Protein AF-A0A7Y1EZI4-F1 (afdb_monomer)

Mean predicted aligned error: 8.06 Å

Sequence (204 aa):
MNTINLEVAQKIASIARKSLSQRDMFILMRRVIRNSLRHRAQIRDERRIFRREAAKLKPYLPFVQRQMDMLIEKSKRHRDDELKDIKQGLVGFGYNLIKDAEGAYEAIGFSGLCDLLSINPVHREEASQDASSLADLIYVARLEDSVSPKSEEWGEGGPLFEACFLAMIEWIKTAPEEHLPDLFGEGSPFAGAQVVQVKQETLQ

Solvent-accessible surface area (backbone atoms only — not comparable to full-atom values): 11639 Å² total; per-residue (Å²): 131,64,68,71,60,52,54,51,51,52,50,50,58,58,55,69,73,44,97,67,55,66,62,55,50,51,54,50,51,54,52,50,46,45,52,45,51,53,51,51,50,51,52,51,52,60,30,45,51,32,45,51,55,27,58,70,45,59,87,52,60,73,83,41,48,70,61,32,51,52,26,47,51,47,30,62,58,60,64,42,66,62,52,50,54,45,48,54,51,35,24,54,51,8,48,42,44,60,66,38,71,82,44,49,48,75,77,49,31,69,72,52,45,34,60,72,40,44,40,40,73,85,55,47,62,61,44,66,75,70,45,87,47,52,30,35,42,33,58,73,68,36,33,38,65,37,56,88,78,70,82,83,58,84,91,67,61,30,63,66,23,54,20,32,50,48,23,49,54,47,45,71,72,69,49,59,73,91,76,53,78,70,50,52,43,90,94,27,94,40,44,85,65,77,84,75,82,73,75,83,72,78,87,122

Nearest PDB structures (foldseek):
  8dk2-assembly1_D  TM=3.731E-01  e=6.759E+00  Pseudomonas aeruginosa PA14

pLDDT: mean 87.08, std 12.69, range [36.78, 97.81]

Radius of gyration: 21.36 Å; Cα contacts (8 Å, |Δi|>4): 172; chains: 1; bounding box: 46×44×54 Å

Foldseek 3Di:
DPPVLVVVVVVLVVVVPDPDALLVVLLSLQVLLVSLVVVLVVLLVVLVVLQVVLVVCVVVPPVCVVVSVVSNVCSCPRCVVSNVVSLVSLLVSLVCQLVVVVVSPVRQDLVSVCVSLVFDPVCSVVCVVPPPGSCCCCAVVQRRNADPPGDPDPPDHDSSNVSNVSNVVVCVVPPDPVPDDDQADPPHVNPPPDPDPDDPPPPD

Structure (mmCIF, N/CA/C/O backbone):
data_AF-A0A7Y1EZI4-F1
#
_entry.id   AF-A0A7Y1EZI4-F1
#
loop_
_atom_site.group_PDB
_atom_site.id
_atom_site.type_symbol
_atom_site.label_atom_id
_atom_site.label_alt_id
_atom_site.label_comp_id
_atom_site.label_asym_id
_atom_site.label_entity_id
_atom_site.label_seq_id
_atom_site.pdbx_PDB_ins_code
_atom_site.Cartn_x
_atom_site.Cartn_y
_atom_site.Cartn_z
_atom_site.occupancy
_atom_site.B_iso_or_equiv
_atom_site.auth_seq_id
_atom_site.auth_comp_id
_atom_site.auth_asym_id
_atom_site.auth_atom_id
_atom_site.pdbx_PDB_model_num
ATOM 1 N N . MET A 1 1 ? -1.205 13.830 -14.662 1.00 47.66 1 MET A N 1
ATOM 2 C CA . MET A 1 1 ? -2.366 13.764 -13.742 1.00 47.66 1 MET A CA 1
ATOM 3 C C . MET A 1 1 ? -3.649 14.003 -14.530 1.00 47.66 1 MET A C 1
ATOM 5 O O . MET A 1 1 ? -3.753 15.054 -15.143 1.00 47.66 1 MET A O 1
ATOM 9 N N . ASN A 1 2 ? -4.608 13.067 -14.537 1.00 47.88 2 ASN A N 1
ATOM 10 C CA . ASN A 1 2 ? -5.955 13.376 -15.038 1.00 47.88 2 ASN A CA 1
ATOM 11 C C . ASN A 1 2 ? -6.600 14.408 -14.104 1.00 47.88 2 ASN A C 1
ATOM 13 O O . ASN A 1 2 ? -6.569 14.229 -12.885 1.00 47.88 2 ASN A O 1
ATOM 17 N N . THR A 1 3 ? -7.196 15.455 -14.670 1.00 51.72 3 THR A N 1
ATOM 18 C CA . THR A 1 3 ? -7.898 16.552 -13.974 1.00 51.72 3 THR A CA 1
ATOM 19 C C . THR A 1 3 ? -8.872 16.051 -12.902 1.00 51.72 3 THR A C 1
ATOM 21 O O . THR A 1 3 ? -8.914 16.591 -11.801 1.00 51.72 3 THR A O 1
ATOM 24 N N . ILE A 1 4 ? -9.544 14.927 -13.168 1.00 58.31 4 ILE A N 1
ATOM 25 C CA . ILE A 1 4 ? -10.485 14.271 -12.247 1.00 58.31 4 ILE A CA 1
ATOM 26 C C . ILE A 1 4 ? -9.815 13.834 -10.928 1.00 58.31 4 ILE A C 1
ATOM 28 O O . ILE A 1 4 ? -10.400 13.989 -9.859 1.00 58.31 4 ILE A O 1
ATOM 32 N N . ASN A 1 5 ? -8.580 13.318 -10.956 1.00 61.84 5 ASN A N 1
ATOM 33 C CA . ASN A 1 5 ? -7.897 12.871 -9.733 1.00 61.84 5 ASN A CA 1
ATOM 34 C C . ASN A 1 5 ? -7.413 14.054 -8.879 1.00 61.84 5 ASN A C 1
ATOM 36 O O . ASN A 1 5 ? -7.416 13.958 -7.651 1.00 61.84 5 ASN A O 1
ATOM 40 N N . LEU A 1 6 ? -7.041 15.171 -9.515 1.00 64.75 6 LEU A N 1
ATOM 41 C CA . LEU A 1 6 ? -6.603 16.384 -8.823 1.00 64.75 6 LEU A CA 1
ATOM 42 C C . LEU A 1 6 ? -7.777 17.079 -8.120 1.00 64.75 6 LEU A C 1
ATOM 44 O O . LEU A 1 6 ? -7.663 17.430 -6.949 1.00 64.75 6 LEU A O 1
ATOM 48 N N . GLU A 1 7 ? -8.926 17.204 -8.789 1.00 69.31 7 GLU A N 1
ATOM 49 C CA . GLU A 1 7 ? -10.142 17.757 -8.179 1.00 69.31 7 GLU A CA 1
ATOM 50 C C . GLU A 1 7 ? -10.627 16.918 -6.992 1.00 69.31 7 GLU A C 1
ATOM 52 O O . GLU A 1 7 ? -11.038 17.463 -5.966 1.00 69.31 7 GLU A O 1
ATOM 57 N N . VAL A 1 8 ? -10.559 15.585 -7.099 1.00 72.19 8 VAL A N 1
ATOM 58 C CA . VAL A 1 8 ? -10.908 14.685 -5.991 1.00 72.19 8 VAL A CA 1
ATOM 59 C C . VAL A 1 8 ? -9.948 14.874 -4.816 1.00 72.19 8 VAL A C 1
ATOM 61 O O . VAL A 1 8 ? -10.410 14.987 -3.682 1.00 72.19 8 VAL A O 1
ATOM 64 N N . ALA A 1 9 ? -8.639 14.963 -5.064 1.00 69.12 9 ALA A N 1
ATOM 65 C CA . ALA A 1 9 ? -7.647 15.200 -4.016 1.00 69.12 9 ALA A CA 1
ATOM 66 C C . ALA A 1 9 ? -7.845 16.563 -3.328 1.00 69.12 9 ALA A C 1
ATOM 68 O O . ALA A 1 9 ? -7.854 16.638 -2.100 1.00 69.12 9 ALA A O 1
ATOM 69 N N . GLN A 1 10 ? -8.090 17.627 -4.098 1.00 73.56 10 GLN A N 1
ATOM 70 C CA . GLN A 1 10 ? -8.371 18.965 -3.568 1.00 73.56 10 GLN A CA 1
ATOM 71 C C . GLN A 1 10 ? -9.664 18.999 -2.745 1.00 73.56 10 GLN A C 1
ATOM 73 O O . GLN A 1 10 ? -9.685 19.579 -1.657 1.00 73.56 10 GLN A O 1
ATOM 78 N N . LYS A 1 11 ? -10.729 18.332 -3.210 1.00 77.31 11 LYS A N 1
ATOM 79 C CA . LYS A 1 11 ? -11.974 18.200 -2.443 1.00 77.31 11 LYS A CA 1
ATOM 80 C C . LYS A 1 11 ? -11.737 17.457 -1.135 1.00 77.31 11 LYS A C 1
ATOM 82 O O . LYS A 1 11 ? -12.155 17.961 -0.096 1.00 77.31 11 LYS A O 1
ATOM 87 N N . ILE A 1 12 ? -11.019 16.333 -1.153 1.00 74.88 12 ILE A N 1
ATOM 88 C CA . ILE A 1 12 ? -10.686 15.586 0.069 1.00 74.88 12 ILE A CA 1
ATOM 89 C C . ILE A 1 12 ? -9.892 16.469 1.042 1.00 74.88 12 ILE A C 1
ATOM 91 O O . ILE A 1 12 ? -10.272 16.574 2.204 1.00 74.88 12 ILE A O 1
ATOM 95 N N . ALA A 1 13 ? -8.877 17.191 0.562 1.00 73.50 13 ALA A N 1
ATOM 96 C CA . ALA A 1 13 ? -8.094 18.115 1.384 1.00 73.50 13 ALA A CA 1
ATOM 97 C C . ALA A 1 13 ? -8.912 19.297 1.937 1.00 73.50 13 ALA A C 1
ATOM 99 O O . ALA A 1 13 ? -8.566 19.859 2.975 1.00 73.50 13 ALA A O 1
ATOM 100 N N . SER A 1 14 ? -9.977 19.718 1.250 1.00 77.50 14 SER A N 1
ATOM 101 C CA . SER A 1 14 ? -10.881 20.763 1.749 1.00 77.50 14 SER A CA 1
ATOM 102 C C . SER A 1 14 ? -11.837 20.243 2.828 1.00 77.50 14 SER A C 1
ATOM 104 O O . SER A 1 14 ? -12.159 20.968 3.765 1.00 77.50 14 SER A O 1
ATOM 106 N N . ILE A 1 15 ? -12.271 18.983 2.710 1.00 75.81 15 ILE A N 1
ATOM 107 C CA . ILE A 1 15 ? -13.169 18.332 3.668 1.00 75.81 15 ILE A CA 1
ATOM 108 C C . ILE A 1 15 ? -12.396 17.999 4.945 1.00 75.81 15 ILE A C 1
ATOM 110 O O . ILE A 1 15 ? -12.873 18.327 6.024 1.00 75.81 15 ILE A O 1
ATOM 114 N N . ALA A 1 16 ? -11.177 17.465 4.819 1.00 70.94 16 ALA A N 1
ATOM 115 C CA . ALA A 1 16 ? -10.297 17.139 5.945 1.00 70.94 16 ALA A CA 1
ATOM 116 C C . ALA A 1 16 ? -9.915 18.351 6.817 1.00 70.94 16 ALA A C 1
ATOM 118 O O . ALA A 1 16 ? -9.505 18.184 7.957 1.00 70.94 16 ALA A O 1
ATOM 119 N N . ARG A 1 17 ? -10.056 19.579 6.299 1.00 72.69 17 ARG A N 1
ATOM 120 C CA . ARG A 1 17 ? -9.834 20.823 7.058 1.00 72.69 17 ARG A CA 1
ATOM 121 C C . ARG A 1 17 ? -11.004 21.219 7.964 1.00 72.69 17 ARG A C 1
ATOM 123 O O . ARG A 1 17 ? -10.889 22.192 8.704 1.00 72.69 17 ARG A O 1
ATOM 130 N N . LYS A 1 18 ? -12.137 20.523 7.884 1.00 77.81 18 LYS A N 1
ATOM 131 C CA . LYS A 1 18 ? -13.286 20.723 8.775 1.00 77.81 18 LYS A CA 1
ATOM 132 C C . LYS A 1 18 ? -13.139 19.817 10.000 1.00 77.81 18 LYS A C 1
ATOM 134 O O . LYS A 1 18 ? -12.457 18.803 9.926 1.00 77.81 18 LYS A O 1
ATOM 139 N N . SER A 1 19 ? -13.801 20.158 11.107 1.00 78.75 19 SER A N 1
ATOM 140 C CA . SER A 1 19 ? -13.936 19.223 12.231 1.00 78.75 19 SER A CA 1
ATOM 141 C C . SER A 1 19 ? -14.780 18.034 11.768 1.00 78.75 19 SER A C 1
ATOM 143 O O . SER A 1 19 ? -15.962 18.200 11.458 1.00 78.75 19 SER A O 1
ATOM 145 N N . LEU A 1 20 ? -14.148 16.872 11.624 1.00 84.19 20 LEU A N 1
ATOM 146 C CA . LEU A 1 20 ? -14.758 15.639 11.136 1.00 84.19 20 LEU A CA 1
ATOM 147 C C . LEU A 1 20 ? -14.818 14.609 12.258 1.00 84.19 20 LEU A C 1
ATOM 149 O O . LEU A 1 20 ? -13.973 14.600 13.151 1.00 84.19 20 LEU A O 1
ATOM 153 N N . SER A 1 21 ? -15.800 13.711 12.186 1.00 89.50 21 SER A N 1
ATOM 154 C CA . SER A 1 21 ? -15.819 12.542 13.063 1.00 89.50 21 SER A CA 1
ATOM 155 C C . SER A 1 21 ? -14.661 11.593 12.723 1.00 89.50 21 SER A C 1
ATOM 157 O O . SER A 1 21 ? -14.200 11.549 11.579 1.00 89.50 21 SER A O 1
ATOM 159 N N . GLN A 1 22 ? -14.230 10.775 13.689 1.00 90.00 22 GLN A N 1
ATOM 160 C CA . GLN A 1 22 ? -13.216 9.735 13.451 1.00 90.00 22 GLN A CA 1
ATOM 161 C C . GLN A 1 22 ? -13.636 8.765 12.336 1.00 90.00 22 GLN A C 1
ATOM 163 O O . GLN A 1 22 ? -12.833 8.376 11.489 1.00 90.00 22 GLN A O 1
ATOM 168 N N . ARG A 1 23 ? -14.935 8.452 12.256 1.00 93.25 23 ARG A N 1
ATOM 169 C CA . ARG A 1 23 ? -15.515 7.640 11.180 1.00 93.25 23 ARG A CA 1
ATOM 170 C C . ARG A 1 23 ? -15.335 8.288 9.805 1.00 93.25 23 ARG A C 1
ATOM 172 O O . ARG A 1 23 ? -14.912 7.612 8.868 1.00 93.25 23 ARG A O 1
ATOM 179 N N . ASP A 1 24 ? -15.627 9.581 9.678 1.00 91.25 24 ASP A N 1
ATOM 180 C CA . ASP A 1 24 ? -15.477 10.303 8.409 1.00 91.25 24 ASP A CA 1
ATOM 181 C C . ASP A 1 24 ? -14.006 10.419 8.002 1.00 91.25 24 ASP A C 1
ATOM 183 O O . ASP A 1 24 ? -13.667 10.196 6.836 1.00 91.25 24 ASP A O 1
ATOM 187 N N . MET A 1 25 ? -13.121 10.698 8.963 1.00 89.50 25 MET A N 1
ATOM 188 C CA . MET A 1 25 ? -11.673 10.709 8.743 1.00 89.50 25 MET A CA 1
ATOM 189 C C . MET A 1 25 ? -11.172 9.359 8.233 1.00 89.50 25 MET A C 1
ATOM 191 O O . MET A 1 25 ? -10.435 9.308 7.246 1.00 89.50 25 MET A O 1
ATOM 195 N N . PHE A 1 26 ? -11.638 8.260 8.827 1.00 93.00 26 PHE A N 1
ATOM 196 C CA . PHE A 1 26 ? -11.281 6.915 8.393 1.00 93.00 26 PHE A CA 1
ATOM 197 C C . PHE A 1 26 ? -11.756 6.616 6.961 1.00 93.00 26 PHE A C 1
ATOM 199 O O . PHE A 1 26 ? -10.996 6.095 6.139 1.00 93.00 26 PHE A O 1
ATOM 206 N N . ILE A 1 27 ? -12.988 7.008 6.611 1.00 92.69 27 ILE A N 1
ATOM 207 C CA . ILE A 1 27 ? -13.522 6.875 5.244 1.00 92.69 27 ILE A CA 1
ATOM 208 C C . ILE A 1 27 ? -12.674 7.672 4.244 1.00 92.69 27 ILE A C 1
ATOM 210 O O . ILE A 1 27 ? -12.338 7.166 3.165 1.00 92.69 27 ILE A O 1
ATOM 214 N N . LEU A 1 28 ? -12.312 8.912 4.586 1.00 91.19 28 LEU A N 1
ATOM 215 C CA . LEU A 1 28 ? -11.471 9.752 3.735 1.00 91.19 28 LEU A CA 1
ATOM 216 C C . LEU A 1 28 ? -10.080 9.147 3.555 1.00 91.19 28 LEU A C 1
ATOM 218 O O . LEU A 1 28 ? -9.613 9.055 2.419 1.00 91.19 28 LEU A O 1
ATOM 222 N N . MET A 1 29 ? -9.455 8.675 4.634 1.00 92.19 29 MET A N 1
ATOM 223 C CA . MET A 1 29 ? -8.153 8.011 4.593 1.00 92.19 29 MET A CA 1
ATOM 224 C C . MET A 1 29 ? -8.177 6.794 3.660 1.00 92.19 29 MET A C 1
ATOM 226 O O . MET A 1 29 ? -7.365 6.720 2.733 1.00 92.19 29 MET A O 1
ATOM 230 N N . ARG A 1 30 ? -9.168 5.899 3.802 1.00 93.38 30 ARG A N 1
ATOM 231 C CA . ARG A 1 30 ? -9.362 4.754 2.887 1.00 93.38 30 ARG A CA 1
ATOM 232 C C . ARG A 1 30 ? -9.448 5.190 1.431 1.00 93.38 30 ARG A C 1
ATOM 234 O O . ARG A 1 30 ? -8.844 4.578 0.548 1.00 93.38 30 ARG A O 1
ATOM 241 N N . ARG A 1 31 ? -10.205 6.253 1.158 1.00 92.50 31 ARG A N 1
ATOM 242 C CA . ARG A 1 31 ? -10.383 6.769 -0.201 1.00 92.50 31 ARG A CA 1
ATOM 243 C C . ARG A 1 31 ? -9.086 7.333 -0.778 1.00 92.50 31 ARG A C 1
ATOM 245 O O . ARG A 1 31 ? -8.800 7.091 -1.951 1.00 92.50 31 ARG A O 1
ATOM 252 N N . VAL A 1 32 ? -8.308 8.069 0.017 1.00 91.69 32 VAL A N 1
ATOM 253 C CA . VAL A 1 32 ? -7.007 8.605 -0.410 1.00 91.69 32 VAL A CA 1
ATOM 254 C C . VAL A 1 32 ? -6.045 7.468 -0.727 1.00 91.69 32 VAL A C 1
ATOM 256 O O . VAL A 1 32 ? -5.479 7.457 -1.817 1.00 91.69 32 VAL A O 1
ATOM 259 N N . ILE A 1 33 ? -5.925 6.476 0.159 1.00 95.06 33 ILE A N 1
ATOM 260 C CA . ILE A 1 33 ? -5.038 5.322 -0.037 1.00 95.06 33 ILE A CA 1
ATOM 261 C C . ILE A 1 33 ? -5.396 4.572 -1.324 1.00 95.06 33 ILE A C 1
ATOM 263 O O . ILE A 1 33 ? -4.530 4.377 -2.179 1.00 95.06 33 ILE A O 1
ATOM 267 N N . ARG A 1 34 ? -6.678 4.244 -1.536 1.00 94.38 34 ARG A N 1
ATOM 268 C CA . ARG A 1 34 ? -7.150 3.598 -2.776 1.00 94.38 34 ARG A CA 1
ATOM 269 C C . ARG A 1 34 ? -6.798 4.396 -4.030 1.00 94.38 34 ARG A C 1
ATOM 271 O O . ARG A 1 34 ? -6.316 3.835 -5.014 1.00 94.38 34 ARG A O 1
ATOM 278 N N . ASN A 1 35 ? -7.023 5.709 -4.006 1.00 93.06 35 ASN A N 1
ATOM 279 C CA . ASN A 1 35 ? -6.701 6.573 -5.141 1.00 93.06 35 ASN A CA 1
ATOM 280 C C . ASN A 1 35 ? -5.193 6.616 -5.417 1.00 93.06 35 ASN A C 1
ATOM 282 O O . ASN A 1 35 ? -4.791 6.523 -6.577 1.00 93.06 35 ASN A O 1
ATOM 286 N N . SER A 1 36 ? -4.372 6.711 -4.371 1.00 93.50 36 SER A N 1
ATOM 287 C CA . SER A 1 36 ? -2.911 6.697 -4.459 1.00 93.50 36 SER A CA 1
ATOM 288 C C . SER A 1 36 ? -2.388 5.380 -5.033 1.00 93.50 36 SER A C 1
ATOM 290 O O . SER A 1 36 ? -1.545 5.395 -5.929 1.00 93.50 36 SER A O 1
ATOM 292 N N . LEU A 1 37 ? -2.929 4.240 -4.594 1.00 94.50 37 LEU A N 1
ATOM 293 C CA . LEU A 1 37 ? -2.566 2.923 -5.122 1.00 94.50 37 LEU A CA 1
ATOM 294 C C . LEU A 1 37 ? -2.965 2.752 -6.588 1.00 94.50 37 LEU A C 1
ATOM 296 O O . LEU A 1 37 ? -2.156 2.289 -7.392 1.00 94.50 37 LEU A O 1
ATOM 300 N N . ARG A 1 38 ? -4.161 3.207 -6.971 1.00 94.12 38 ARG A N 1
ATOM 301 C CA . ARG A 1 38 ? -4.587 3.218 -8.377 1.00 94.12 38 ARG A CA 1
ATOM 302 C C . ARG A 1 38 ? -3.681 4.100 -9.238 1.00 94.12 38 ARG A C 1
ATOM 304 O O . ARG A 1 38 ? -3.299 3.700 -10.333 1.00 94.12 38 ARG A O 1
ATOM 311 N N . HIS A 1 39 ? -3.297 5.277 -8.740 1.00 94.06 39 HIS A N 1
ATOM 312 C CA . HIS A 1 39 ? -2.372 6.178 -9.440 1.00 94.06 39 HIS A CA 1
ATOM 313 C C . HIS A 1 39 ? -0.980 5.550 -9.589 1.00 94.06 39 HIS A C 1
ATOM 315 O O . HIS A 1 39 ? -0.379 5.596 -10.661 1.00 94.06 39 HIS A O 1
ATOM 321 N N . ARG A 1 40 ? -0.500 4.866 -8.544 1.00 95.31 40 ARG A N 1
ATOM 322 C CA . ARG A 1 40 ? 0.741 4.085 -8.575 1.00 95.31 40 ARG A CA 1
ATOM 323 C C . ARG A 1 40 ? 0.694 2.963 -9.613 1.00 95.31 40 ARG A C 1
ATOM 325 O O . ARG A 1 40 ? 1.666 2.786 -10.346 1.00 95.31 40 ARG A O 1
ATOM 332 N N . ALA A 1 41 ? -0.408 2.216 -9.679 1.00 94.75 41 ALA A N 1
ATOM 333 C CA . ALA A 1 41 ? -0.610 1.155 -10.664 1.00 94.75 41 ALA A CA 1
ATOM 334 C C . ALA A 1 41 ? -0.591 1.712 -12.095 1.00 94.75 41 ALA A C 1
ATOM 336 O O . ALA A 1 41 ? 0.160 1.214 -12.929 1.00 94.75 41 ALA A O 1
ATOM 337 N N . GLN A 1 42 ? -1.287 2.827 -12.337 1.00 96.19 42 GLN A N 1
ATOM 338 C CA . GLN A 1 42 ? -1.271 3.507 -13.632 1.00 96.19 42 GLN A CA 1
ATOM 339 C C . GLN A 1 42 ? 0.157 3.885 -14.067 1.00 96.19 42 GLN A C 1
ATOM 341 O O . GLN A 1 42 ? 0.557 3.596 -15.194 1.00 96.19 42 GLN A O 1
ATOM 346 N N . ILE A 1 43 ? 0.962 4.485 -13.180 1.00 95.69 43 ILE A N 1
ATOM 347 C CA . ILE A 1 43 ? 2.356 4.829 -13.512 1.00 95.69 43 ILE A CA 1
ATOM 348 C C . ILE A 1 43 ? 3.176 3.563 -13.805 1.00 95.69 43 ILE A C 1
ATOM 350 O O . ILE A 1 43 ? 4.014 3.559 -14.709 1.00 95.69 43 ILE A O 1
ATOM 354 N N . ARG A 1 44 ? 2.953 2.469 -13.064 1.00 96.00 44 ARG A N 1
ATOM 355 C CA . ARG A 1 44 ? 3.628 1.185 -13.321 1.00 96.00 44 ARG A CA 1
ATOM 356 C C . ARG A 1 44 ? 3.280 0.628 -14.700 1.00 96.00 44 ARG A C 1
ATOM 358 O O . ARG A 1 44 ? 4.192 0.157 -15.380 1.00 96.00 44 ARG A O 1
ATOM 365 N N . ASP A 1 45 ? 2.024 0.725 -15.123 1.00 96.69 45 ASP A N 1
ATOM 366 C CA . ASP A 1 45 ? 1.587 0.297 -16.454 1.00 96.69 45 ASP A CA 1
ATOM 367 C C . ASP A 1 45 ? 2.215 1.150 -17.559 1.00 96.69 45 ASP A C 1
ATOM 369 O O . ASP A 1 45 ? 2.778 0.602 -18.509 1.00 96.69 45 ASP A O 1
ATOM 373 N N . GLU A 1 46 ? 2.237 2.475 -17.393 1.00 96.88 46 GLU A N 1
ATOM 374 C CA . GLU A 1 46 ? 2.928 3.396 -18.305 1.00 96.88 46 GLU A CA 1
ATOM 375 C C . GLU A 1 46 ? 4.423 3.042 -18.426 1.00 96.88 46 GLU A C 1
ATOM 377 O O . GLU A 1 46 ? 4.958 2.905 -19.527 1.00 96.88 46 GLU A O 1
ATOM 382 N N . ARG A 1 47 ? 5.103 2.790 -17.298 1.00 97.62 47 ARG A N 1
ATOM 383 C CA . ARG A 1 47 ? 6.508 2.345 -17.280 1.00 97.62 47 ARG A CA 1
ATOM 384 C C . ARG A 1 47 ? 6.697 0.986 -17.962 1.00 97.62 47 ARG A C 1
ATOM 386 O O . ARG A 1 47 ? 7.720 0.754 -18.608 1.00 97.62 47 ARG A O 1
ATOM 393 N N . ARG A 1 48 ? 5.731 0.074 -17.827 1.00 97.25 48 ARG A N 1
ATOM 394 C CA . ARG A 1 48 ? 5.779 -1.266 -18.430 1.00 97.25 48 ARG A CA 1
ATOM 395 C C . ARG A 1 48 ? 5.764 -1.204 -19.955 1.00 97.25 48 ARG A C 1
ATOM 397 O O . ARG A 1 48 ? 6.378 -2.071 -20.573 1.00 97.25 48 ARG A O 1
ATOM 404 N N . ILE A 1 49 ? 5.127 -0.195 -20.555 1.00 97.56 49 ILE A N 1
ATOM 405 C CA . ILE A 1 49 ? 5.129 0.011 -22.012 1.00 97.56 49 ILE A CA 1
ATOM 406 C C . ILE A 1 49 ? 6.565 0.179 -22.521 1.00 97.56 49 ILE A C 1
ATOM 408 O O . ILE A 1 49 ? 6.989 -0.596 -23.373 1.00 97.56 49 ILE A O 1
ATOM 412 N N . PHE A 1 50 ? 7.356 1.074 -21.921 1.00 97.25 50 PHE A N 1
ATOM 413 C CA . PHE A 1 50 ? 8.755 1.281 -22.323 1.00 97.25 50 PHE A CA 1
ATOM 414 C C . PHE A 1 50 ? 9.609 0.017 -22.169 1.00 97.25 50 PHE A C 1
ATOM 416 O O . PHE A 1 50 ? 10.416 -0.303 -23.038 1.00 97.25 50 PHE A O 1
ATOM 423 N N . ARG A 1 51 ? 9.409 -0.753 -21.090 1.00 96.44 51 ARG A N 1
ATOM 424 C CA . ARG A 1 51 ? 10.129 -2.026 -20.898 1.00 96.44 51 ARG A CA 1
ATOM 425 C C . ARG A 1 51 ? 9.735 -3.071 -21.936 1.00 96.44 51 ARG A C 1
ATOM 427 O O . ARG A 1 51 ? 10.587 -3.823 -22.394 1.00 96.44 51 ARG A O 1
ATOM 434 N N . ARG A 1 52 ? 8.456 -3.122 -22.317 1.00 97.19 52 ARG A N 1
ATOM 435 C CA . ARG A 1 52 ? 7.971 -4.008 -23.385 1.00 97.19 52 ARG A CA 1
ATOM 436 C C . ARG A 1 52 ? 8.545 -3.602 -24.738 1.00 97.19 52 ARG A C 1
ATOM 438 O O . ARG A 1 52 ? 8.939 -4.476 -25.498 1.00 97.19 52 ARG A O 1
ATOM 445 N N . GLU A 1 53 ? 8.624 -2.308 -25.029 1.00 96.62 53 GLU A N 1
ATOM 446 C CA . GLU A 1 53 ? 9.281 -1.800 -26.237 1.00 96.62 53 GLU A CA 1
ATOM 447 C C . GLU A 1 53 ? 10.768 -2.169 -26.261 1.00 96.62 53 GLU A C 1
ATOM 449 O O . GLU A 1 53 ? 11.236 -2.706 -27.260 1.00 96.62 53 GLU A O 1
ATOM 454 N N . ALA A 1 54 ? 11.484 -2.001 -25.144 1.00 95.62 54 ALA A N 1
ATOM 455 C CA . ALA A 1 54 ? 12.879 -2.426 -25.033 1.00 95.62 54 ALA A CA 1
ATOM 456 C C . ALA A 1 54 ? 13.033 -3.941 -25.249 1.00 95.62 54 ALA A C 1
ATOM 458 O O . ALA A 1 54 ? 13.927 -4.381 -25.966 1.00 95.62 54 ALA A O 1
ATOM 459 N N . ALA A 1 55 ? 12.130 -4.751 -24.688 1.00 95.69 55 ALA A N 1
ATOM 460 C CA . ALA A 1 55 ? 12.157 -6.202 -24.857 1.00 95.69 55 ALA A CA 1
ATOM 461 C C . ALA A 1 55 ? 11.965 -6.636 -26.321 1.00 95.69 55 ALA A C 1
ATOM 463 O O . ALA A 1 55 ? 12.599 -7.597 -26.754 1.00 95.69 55 ALA A O 1
ATOM 464 N N . LYS A 1 56 ? 11.153 -5.911 -27.106 1.00 96.62 56 LYS A N 1
ATOM 465 C CA . LYS A 1 56 ? 10.972 -6.178 -28.547 1.00 96.62 56 LYS A CA 1
ATOM 466 C C . LYS A 1 56 ? 12.247 -5.958 -29.364 1.00 96.62 56 LYS A C 1
ATOM 468 O O . LYS A 1 56 ? 12.370 -6.529 -30.441 1.00 96.62 56 LYS A O 1
ATOM 473 N N . LEU A 1 57 ? 13.186 -5.153 -28.866 1.00 95.62 57 LEU A N 1
ATOM 474 C CA . LEU A 1 57 ? 14.454 -4.875 -29.537 1.00 95.62 57 LEU A CA 1
ATOM 475 C C . LEU A 1 57 ? 15.520 -5.956 -29.279 1.00 95.62 57 LEU A C 1
ATOM 477 O O . LEU A 1 57 ? 16.480 -6.044 -30.038 1.00 95.62 57 LEU A O 1
ATOM 481 N N . LYS A 1 58 ? 15.334 -6.829 -28.277 1.00 93.88 58 LYS A N 1
ATOM 482 C CA . LYS A 1 58 ? 16.306 -7.873 -27.896 1.00 93.88 58 LYS A CA 1
ATOM 483 C C . LYS A 1 58 ? 16.825 -8.729 -29.076 1.00 93.88 58 LYS A C 1
ATOM 485 O O . LYS A 1 58 ? 18.023 -8.998 -29.092 1.00 93.88 58 LYS A O 1
ATOM 490 N N . PRO A 1 59 ? 16.011 -9.125 -30.079 1.00 96.44 59 PRO A N 1
ATOM 491 C CA . PRO A 1 59 ? 16.495 -9.905 -31.225 1.00 96.44 59 PRO A CA 1
ATOM 492 C C . PRO A 1 59 ? 17.478 -9.174 -32.155 1.00 96.44 59 PRO A C 1
ATOM 494 O O . PRO A 1 59 ? 18.164 -9.829 -32.930 1.00 96.44 59 PRO A O 1
ATOM 497 N N . TYR A 1 60 ? 17.552 -7.840 -32.103 1.00 94.50 60 TYR A N 1
ATOM 498 C CA . TYR A 1 60 ? 18.386 -7.023 -33.000 1.00 94.50 60 TYR A CA 1
ATOM 499 C C . TYR A 1 60 ? 19.706 -6.578 -32.353 1.00 94.50 60 TYR A C 1
ATOM 501 O O . TYR A 1 60 ? 20.380 -5.661 -32.835 1.00 94.50 60 TYR A O 1
ATOM 509 N N . LEU A 1 61 ? 20.067 -7.191 -31.226 1.00 92.81 61 LEU A N 1
ATOM 510 C CA . LEU A 1 61 ? 21.355 -6.966 -30.588 1.00 92.81 61 LEU A CA 1
ATOM 511 C C . LEU A 1 61 ? 22.506 -7.439 -31.497 1.00 92.81 61 LEU A C 1
ATOM 513 O O . LEU A 1 61 ? 22.345 -8.409 -32.236 1.00 92.81 61 LEU A O 1
ATOM 517 N N . PRO A 1 62 ? 23.671 -6.765 -31.458 1.00 93.44 62 PRO A N 1
ATOM 518 C CA . PRO A 1 62 ? 24.032 -5.663 -30.554 1.00 93.44 62 PRO A CA 1
ATOM 519 C C . PRO A 1 62 ? 23.618 -4.261 -31.048 1.00 93.44 62 PRO A C 1
ATOM 521 O O . PRO A 1 62 ? 23.723 -3.288 -30.305 1.00 93.44 62 PRO A O 1
ATOM 524 N N . PHE A 1 63 ? 23.142 -4.123 -32.287 1.00 94.25 63 PHE A N 1
ATOM 525 C CA . PHE A 1 63 ? 23.010 -2.824 -32.966 1.00 94.25 63 PHE A CA 1
ATOM 526 C C . PHE A 1 63 ? 22.002 -1.864 -32.317 1.00 94.25 63 PHE A C 1
ATOM 528 O O . PHE A 1 63 ? 22.139 -0.646 -32.424 1.00 94.25 63 PHE A O 1
ATOM 535 N N . VAL A 1 64 ? 21.008 -2.399 -31.606 1.00 94.81 64 VAL A N 1
ATOM 536 C CA . VAL A 1 64 ? 19.963 -1.620 -30.921 1.00 94.81 64 VAL A CA 1
ATOM 537 C C . VAL A 1 64 ? 20.219 -1.414 -29.425 1.00 94.81 64 VAL A C 1
ATOM 539 O O . VAL A 1 64 ? 19.358 -0.860 -28.743 1.00 94.81 64 VAL A O 1
ATOM 542 N N . GLN A 1 65 ? 21.392 -1.798 -28.903 1.00 95.19 65 GLN A N 1
ATOM 543 C CA . GLN A 1 65 ? 21.708 -1.720 -27.468 1.00 95.19 65 GLN A CA 1
ATOM 544 C C . GLN A 1 65 ? 21.449 -0.319 -26.896 1.00 95.19 65 GLN A C 1
ATOM 546 O O . GLN A 1 65 ? 20.701 -0.157 -25.937 1.00 95.19 65 GLN A O 1
ATOM 551 N N . ARG A 1 66 ? 21.959 0.724 -27.565 1.00 96.19 66 ARG A N 1
ATOM 552 C CA . ARG A 1 66 ? 21.752 2.117 -27.137 1.00 96.19 66 ARG A CA 1
ATOM 553 C C . ARG A 1 66 ? 20.270 2.502 -27.086 1.00 96.19 66 ARG A C 1
ATOM 555 O O . ARG A 1 66 ? 19.863 3.252 -26.205 1.00 96.19 66 ARG A O 1
ATOM 562 N N . GLN A 1 67 ? 19.461 2.019 -28.030 1.00 95.75 67 GLN A N 1
ATOM 563 C CA . GLN A 1 67 ? 18.020 2.295 -28.058 1.00 95.75 67 GLN A CA 1
ATOM 564 C C . GLN A 1 67 ? 17.284 1.567 -26.932 1.00 95.75 67 GLN A C 1
ATOM 566 O O . GLN A 1 67 ? 16.424 2.163 -26.283 1.00 95.75 67 GLN A O 1
ATOM 571 N N . MET A 1 68 ? 17.666 0.320 -26.652 1.00 96.94 68 MET A N 1
ATOM 572 C CA . MET A 1 68 ? 17.162 -0.434 -25.505 1.00 96.94 68 MET A CA 1
ATOM 573 C C . MET A 1 68 ? 17.473 0.280 -24.189 1.00 96.94 68 MET A C 1
ATOM 575 O O . MET A 1 68 ? 16.561 0.505 -23.394 1.00 96.94 68 MET A O 1
ATOM 579 N N . ASP A 1 69 ? 18.718 0.710 -23.991 1.00 97.00 69 ASP A N 1
ATOM 580 C CA . ASP A 1 69 ? 19.141 1.397 -22.768 1.00 97.00 69 ASP A CA 1
ATOM 581 C C . ASP A 1 69 ? 18.383 2.713 -22.566 1.00 97.00 69 ASP A C 1
ATOM 583 O O . ASP A 1 69 ? 17.918 3.003 -21.462 1.00 97.00 69 ASP A O 1
ATOM 587 N N . MET A 1 70 ? 18.160 3.477 -23.642 1.00 97.56 70 MET A N 1
ATOM 588 C CA . MET A 1 70 ? 17.338 4.691 -23.594 1.00 97.56 70 MET A CA 1
ATOM 589 C C . MET A 1 70 ? 15.894 4.405 -23.158 1.00 97.56 70 MET A C 1
ATOM 591 O O . MET A 1 70 ? 15.339 5.173 -22.373 1.00 97.56 70 MET A O 1
ATOM 595 N N . LEU A 1 71 ? 15.275 3.314 -23.624 1.00 97.81 71 LEU A N 1
ATOM 596 C CA . LEU A 1 71 ? 13.915 2.934 -23.220 1.00 97.81 71 LEU A CA 1
ATOM 597 C C . LEU A 1 71 ? 13.853 2.464 -21.762 1.00 97.81 71 LEU A C 1
ATOM 599 O O . LEU A 1 71 ? 12.917 2.820 -21.041 1.00 97.81 71 LEU A O 1
ATOM 603 N N . ILE A 1 72 ? 14.851 1.708 -21.300 1.00 97.44 72 ILE A N 1
ATOM 604 C CA . ILE A 1 72 ? 14.946 1.297 -19.895 1.00 97.44 72 ILE A CA 1
ATOM 605 C C . ILE A 1 72 ? 15.135 2.516 -18.991 1.00 97.44 72 ILE A C 1
ATOM 607 O O . ILE A 1 72 ? 14.441 2.645 -17.982 1.00 97.44 72 ILE A O 1
ATOM 611 N N . GLU A 1 73 ? 16.004 3.449 -19.367 1.00 97.44 73 GLU A N 1
ATOM 612 C CA . GLU A 1 73 ? 16.217 4.670 -18.596 1.00 97.44 73 GLU A CA 1
ATOM 613 C C . GLU A 1 73 ? 14.978 5.574 -18.607 1.00 97.44 73 GLU A C 1
ATOM 615 O O . GLU A 1 73 ? 14.562 6.079 -17.562 1.00 97.44 73 GLU A O 1
ATOM 620 N N . LYS A 1 74 ? 14.298 5.694 -19.754 1.00 97.12 74 LYS A N 1
ATOM 621 C CA . LYS A 1 74 ? 12.999 6.371 -19.850 1.00 97.12 74 LYS A CA 1
ATOM 622 C C . LYS A 1 74 ? 11.966 5.721 -18.930 1.00 97.12 74 LYS A C 1
ATOM 624 O O . LYS A 1 74 ? 11.265 6.434 -18.218 1.00 97.12 74 LYS A O 1
ATOM 629 N N . SER A 1 75 ? 11.915 4.386 -18.861 1.00 97.31 75 SER A N 1
ATOM 630 C CA . SER A 1 75 ? 11.053 3.678 -17.907 1.00 97.31 75 SER A CA 1
ATOM 631 C C . SER A 1 75 ? 11.367 4.026 -16.456 1.00 97.31 75 SER A C 1
ATOM 633 O O . SER A 1 75 ? 10.435 4.060 -15.654 1.00 97.31 75 SER A O 1
ATOM 635 N N . LYS A 1 76 ? 12.639 4.204 -16.091 1.00 95.88 76 LYS A N 1
ATOM 636 C CA . LYS A 1 76 ? 13.037 4.528 -14.715 1.00 95.88 76 LYS A CA 1
ATOM 637 C C . LYS A 1 76 ? 12.684 5.967 -14.355 1.00 95.88 76 LYS A C 1
ATOM 639 O O . LYS A 1 76 ? 12.165 6.196 -13.273 1.00 95.88 76 LYS A O 1
ATOM 644 N N . ARG A 1 77 ? 12.913 6.912 -15.270 1.00 96.56 77 ARG A N 1
ATOM 645 C CA . ARG A 1 77 ? 12.674 8.347 -15.038 1.00 96.56 77 ARG A CA 1
ATOM 646 C C . ARG A 1 77 ? 11.213 8.759 -15.167 1.00 96.56 77 ARG A C 1
ATOM 648 O O . ARG A 1 77 ? 10.815 9.768 -14.594 1.00 96.56 77 ARG A O 1
ATOM 655 N N . HIS A 1 78 ? 10.407 8.008 -15.920 1.00 97.06 78 HIS A N 1
ATOM 656 C CA . HIS A 1 78 ? 9.009 8.356 -16.179 1.00 97.06 78 HIS A CA 1
ATOM 657 C C . HIS A 1 78 ? 8.226 8.528 -14.874 1.00 97.06 78 HIS A C 1
ATOM 659 O O . HIS A 1 78 ? 7.953 7.543 -14.182 1.00 97.06 78 HIS A O 1
ATOM 665 N N . ARG A 1 79 ? 7.864 9.775 -14.551 1.00 96.25 79 ARG A N 1
ATOM 666 C CA . ARG A 1 79 ? 7.054 10.151 -13.377 1.00 96.25 79 ARG A CA 1
ATOM 667 C C . ARG A 1 79 ? 7.636 9.634 -12.055 1.00 96.25 79 ARG A C 1
ATOM 669 O O . ARG A 1 79 ? 6.913 9.133 -11.199 1.00 96.25 79 ARG A O 1
ATOM 676 N N . ASP A 1 80 ? 8.961 9.687 -11.931 1.00 96.00 80 ASP A N 1
ATOM 677 C CA . ASP A 1 80 ? 9.667 9.205 -10.741 1.00 96.00 80 ASP A CA 1
ATOM 678 C C . ASP A 1 80 ? 9.329 9.996 -9.480 1.00 96.00 80 ASP A C 1
ATOM 680 O O . ASP A 1 80 ? 9.046 9.395 -8.447 1.00 96.00 80 ASP A O 1
ATOM 684 N N . ASP A 1 81 ? 9.251 11.319 -9.592 1.00 94.50 81 ASP A N 1
ATOM 685 C CA . ASP A 1 81 ? 8.915 12.180 -8.457 1.00 94.50 81 ASP A CA 1
ATOM 686 C C . ASP A 1 81 ? 7.485 11.923 -7.963 1.00 94.50 81 ASP A C 1
ATOM 688 O O . ASP A 1 81 ? 7.278 11.704 -6.775 1.00 94.50 81 ASP A O 1
ATOM 692 N N . GLU A 1 82 ? 6.516 11.761 -8.873 1.00 94.44 82 GLU A N 1
ATOM 693 C CA . GLU A 1 82 ? 5.149 11.381 -8.487 1.00 94.44 82 GLU A CA 1
ATOM 694 C C . GLU A 1 82 ? 5.104 10.028 -7.755 1.00 94.44 82 GLU A C 1
ATOM 696 O O . GLU A 1 82 ? 4.333 9.862 -6.813 1.00 94.44 82 GLU A O 1
ATOM 701 N N . LEU A 1 83 ? 5.915 9.041 -8.158 1.00 94.88 83 LEU A N 1
ATOM 702 C CA . LEU A 1 83 ? 5.982 7.765 -7.438 1.00 94.88 83 LEU A CA 1
ATOM 703 C C . LEU A 1 83 ? 6.598 7.906 -6.046 1.00 94.88 83 LEU A C 1
ATOM 705 O O . LEU A 1 83 ? 6.152 7.200 -5.137 1.00 94.88 83 LEU A O 1
ATOM 709 N N . LYS A 1 84 ? 7.600 8.777 -5.877 1.00 94.56 84 LYS A N 1
ATOM 710 C CA . LYS A 1 84 ? 8.188 9.076 -4.564 1.00 94.56 84 LYS A CA 1
ATOM 711 C C . LYS A 1 84 ? 7.151 9.715 -3.649 1.00 94.56 84 LYS A C 1
ATOM 713 O O . LYS A 1 84 ? 6.947 9.200 -2.552 1.00 94.56 84 LYS A O 1
ATOM 718 N N . ASP A 1 85 ? 6.432 10.723 -4.133 1.00 93.44 85 ASP A N 1
ATOM 719 C CA . ASP A 1 85 ? 5.389 11.417 -3.371 1.00 93.44 85 ASP A CA 1
ATOM 720 C C . ASP A 1 85 ? 4.270 10.457 -2.947 1.00 93.44 85 ASP A C 1
ATOM 722 O O . ASP A 1 85 ? 3.876 10.408 -1.780 1.00 93.44 85 ASP A O 1
ATOM 726 N N . ILE A 1 86 ? 3.793 9.620 -3.878 1.00 95.06 86 ILE A N 1
ATOM 727 C CA . ILE A 1 86 ? 2.787 8.592 -3.578 1.00 95.06 86 ILE A CA 1
ATOM 728 C C . ILE A 1 86 ? 3.310 7.613 -2.525 1.00 95.06 86 ILE A C 1
ATOM 730 O O . ILE A 1 86 ? 2.578 7.272 -1.595 1.00 95.06 86 ILE A O 1
ATOM 734 N N . LYS A 1 87 ? 4.555 7.135 -2.667 1.00 95.50 87 LYS A N 1
ATOM 735 C CA . LYS A 1 87 ? 5.158 6.201 -1.709 1.00 95.50 87 LYS A CA 1
ATOM 736 C C . LYS A 1 87 ? 5.227 6.837 -0.321 1.00 95.50 87 LYS A C 1
ATOM 738 O O . LYS A 1 87 ? 4.791 6.203 0.632 1.00 95.50 87 LYS A O 1
ATOM 743 N N . GLN A 1 88 ? 5.725 8.066 -0.215 1.00 95.06 88 GLN A N 1
ATOM 744 C CA . GLN A 1 88 ? 5.850 8.777 1.056 1.00 95.06 88 GLN A CA 1
ATOM 745 C C . GLN A 1 88 ? 4.484 8.986 1.721 1.00 95.06 88 GLN A C 1
ATOM 747 O O . GLN A 1 88 ? 4.334 8.711 2.910 1.00 95.06 88 GLN A O 1
ATOM 752 N N . GLY A 1 89 ? 3.468 9.389 0.952 1.00 93.75 89 GLY A N 1
ATOM 753 C CA . GLY A 1 89 ? 2.103 9.521 1.459 1.00 93.75 89 GLY A CA 1
ATOM 754 C C . GLY A 1 89 ? 1.534 8.194 1.972 1.00 93.75 89 GLY A C 1
ATOM 755 O O . GLY A 1 89 ? 0.992 8.143 3.072 1.00 93.75 89 GLY A O 1
ATOM 756 N N . LEU A 1 90 ? 1.692 7.105 1.210 1.00 96.50 90 LEU A N 1
ATOM 757 C CA . LEU A 1 90 ? 1.242 5.768 1.623 1.00 96.50 90 LEU A CA 1
ATOM 758 C C . LEU A 1 90 ? 1.959 5.273 2.884 1.00 96.50 90 LEU A C 1
ATOM 760 O O . LEU A 1 90 ? 1.307 4.694 3.746 1.00 96.50 90 LEU A O 1
ATOM 764 N N . VAL A 1 91 ? 3.264 5.525 3.007 1.00 96.50 91 VAL A N 1
ATOM 765 C CA . VAL A 1 91 ? 4.044 5.215 4.215 1.00 96.50 91 VAL A CA 1
ATOM 766 C C . VAL A 1 91 ? 3.495 5.983 5.420 1.00 96.50 91 VAL A C 1
ATOM 768 O O . VAL A 1 91 ? 3.241 5.376 6.455 1.00 96.50 91 VAL A O 1
ATOM 771 N N . GLY A 1 92 ? 3.240 7.289 5.283 1.00 94.19 92 GLY A N 1
ATOM 772 C CA . GLY A 1 92 ? 2.655 8.096 6.359 1.00 94.19 92 GLY A CA 1
ATOM 773 C C . GLY A 1 92 ? 1.288 7.575 6.813 1.00 94.19 92 GLY A C 1
ATOM 774 O O . GLY A 1 92 ? 1.054 7.401 8.007 1.00 94.19 92 GLY A O 1
ATOM 775 N N . PHE A 1 93 ? 0.406 7.241 5.867 1.00 95.00 93 PHE A N 1
ATOM 776 C CA . PHE A 1 93 ? -0.879 6.622 6.198 1.00 95.00 93 PHE A CA 1
ATOM 777 C C . PHE A 1 93 ? -0.724 5.249 6.858 1.00 95.00 93 PHE A C 1
ATOM 779 O O . PHE A 1 93 ? -1.423 4.961 7.824 1.00 95.00 93 PHE A O 1
ATOM 786 N N . GLY A 1 94 ? 0.195 4.415 6.367 1.00 96.00 94 GLY A N 1
ATOM 787 C CA . GLY A 1 94 ? 0.484 3.110 6.954 1.00 96.00 94 GLY A CA 1
ATOM 788 C C . GLY A 1 94 ? 0.953 3.214 8.404 1.00 96.00 94 GLY A C 1
ATOM 789 O O . GLY A 1 94 ? 0.466 2.470 9.250 1.00 96.00 94 GLY A O 1
ATOM 790 N N . TYR A 1 95 ? 1.821 4.177 8.725 1.00 94.62 95 TYR A N 1
ATOM 791 C CA . TYR A 1 95 ? 2.220 4.437 10.111 1.00 94.62 95 TYR A CA 1
ATOM 792 C C . TYR A 1 95 ? 1.039 4.847 10.992 1.00 94.62 95 TYR A C 1
ATOM 794 O O . TYR A 1 95 ? 0.887 4.296 12.082 1.00 94.62 95 TYR A O 1
ATOM 802 N N . ASN A 1 96 ? 0.185 5.758 10.513 1.00 93.06 96 ASN A N 1
ATOM 803 C CA . ASN A 1 96 ? -1.004 6.186 11.255 1.00 93.06 96 ASN A CA 1
ATOM 804 C C . ASN A 1 96 ? -1.960 5.018 11.537 1.00 93.06 96 ASN A C 1
ATOM 806 O O . ASN A 1 96 ? -2.506 4.941 12.633 1.00 93.06 96 ASN A O 1
ATOM 810 N N . LEU A 1 97 ? -2.127 4.100 10.579 1.00 95.00 97 LEU A N 1
ATOM 811 C CA . LEU A 1 97 ? -2.951 2.896 10.730 1.00 95.00 97 LEU A CA 1
ATOM 812 C C . LEU A 1 97 ? -2.346 1.895 11.720 1.00 95.00 97 LEU A C 1
ATOM 814 O O . LEU A 1 97 ? -3.057 1.396 12.585 1.00 95.00 97 LEU A O 1
ATOM 818 N N . ILE A 1 98 ? -1.044 1.610 11.605 1.00 95.00 98 ILE A N 1
ATOM 819 C CA . ILE A 1 98 ? -0.349 0.651 12.479 1.00 95.00 98 ILE A CA 1
ATOM 820 C C . ILE A 1 98 ? -0.359 1.126 13.932 1.00 95.00 98 ILE A C 1
ATOM 822 O O . ILE A 1 98 ? -0.531 0.324 14.844 1.00 95.00 98 ILE A O 1
ATOM 826 N N . LYS A 1 99 ? -0.145 2.425 14.157 1.00 93.31 99 LYS A N 1
ATOM 827 C CA . LYS A 1 99 ? -0.102 3.007 15.504 1.00 93.31 99 LYS A CA 1
ATOM 828 C C . LYS A 1 99 ? -1.471 3.392 16.051 1.00 93.31 99 LYS A C 1
ATOM 830 O O . LYS A 1 99 ? -1.529 3.801 17.203 1.00 93.31 99 LYS A O 1
ATOM 835 N N . ASP A 1 100 ? -2.516 3.303 15.230 1.00 92.56 100 ASP A N 1
ATOM 836 C CA . ASP A 1 100 ? -3.826 3.895 15.501 1.00 92.56 100 ASP A CA 1
ATOM 837 C C . ASP A 1 100 ? -3.703 5.319 16.077 1.00 92.56 100 ASP A C 1
ATOM 839 O O . ASP A 1 100 ? -4.259 5.649 17.120 1.00 92.56 100 ASP A O 1
ATOM 843 N N . ALA A 1 101 ? -2.899 6.165 15.420 1.00 85.75 101 ALA A N 1
ATOM 844 C CA . ALA A 1 101 ? -2.457 7.451 15.976 1.00 85.75 101 ALA A CA 1
ATOM 845 C C . ALA A 1 101 ? -3.614 8.419 16.300 1.00 85.75 101 ALA A C 1
ATOM 847 O O . ALA A 1 101 ? -3.472 9.293 17.151 1.00 85.75 101 ALA A O 1
ATOM 848 N N . GLU A 1 102 ? -4.752 8.246 15.628 1.00 82.94 102 GLU A N 1
ATOM 849 C CA . GLU A 1 102 ? -5.971 9.043 15.807 1.00 82.94 102 GLU A CA 1
ATOM 850 C C . GLU A 1 102 ? -6.989 8.377 16.759 1.00 82.94 102 GLU A C 1
ATOM 852 O O . GLU A 1 102 ? -8.065 8.928 16.992 1.00 82.94 102 GLU A O 1
ATOM 857 N N . GLY A 1 103 ? -6.678 7.194 17.305 1.00 89.50 103 GLY A N 1
ATOM 858 C CA . GLY A 1 103 ? -7.560 6.439 18.201 1.00 89.50 103 GLY A CA 1
ATOM 859 C C . GLY A 1 103 ? -8.844 5.953 17.526 1.00 89.50 103 GLY A C 1
ATOM 860 O O . GLY A 1 103 ? -9.909 5.925 18.150 1.00 89.50 103 GLY A O 1
ATOM 861 N N . ALA A 1 104 ? -8.776 5.615 16.237 1.00 90.38 104 ALA A N 1
ATOM 862 C CA . ALA A 1 104 ? -9.934 5.201 15.459 1.00 90.38 104 ALA A CA 1
ATOM 863 C C . ALA A 1 104 ? -10.490 3.855 15.940 1.00 90.38 104 ALA A C 1
ATOM 865 O O . ALA A 1 104 ? -11.697 3.635 15.808 1.00 90.38 104 ALA A O 1
ATOM 866 N N . TYR A 1 105 ? -9.650 2.978 16.507 1.00 93.94 105 TYR A N 1
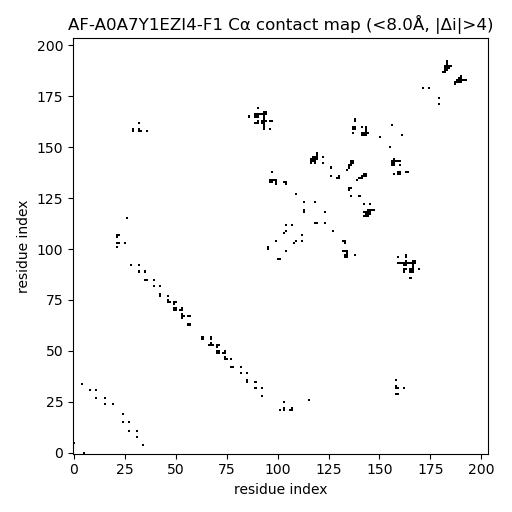ATOM 867 C CA . TYR A 1 105 ? -10.094 1.676 16.994 1.00 93.94 105 TYR A CA 1
ATOM 868 C C . TYR A 1 105 ? -11.152 1.818 18.093 1.00 93.94 105 TYR A C 1
ATOM 870 O O . TYR A 1 105 ? -12.270 1.317 17.959 1.00 93.94 105 TYR A O 1
ATOM 878 N N . GLU A 1 106 ? -10.823 2.590 19.128 1.00 94.19 106 GLU A N 1
ATOM 879 C CA . GLU A 1 106 ? -11.704 2.842 20.270 1.00 94.19 106 GLU A CA 1
ATOM 880 C C . GLU A 1 106 ? -12.876 3.755 19.890 1.00 94.19 106 GLU A C 1
ATOM 882 O O . GLU A 1 106 ? -14.028 3.472 20.210 1.00 94.19 106 GLU A O 1
ATOM 887 N N . ALA A 1 107 ? -12.613 4.836 19.146 1.00 94.75 107 ALA A N 1
ATOM 888 C CA . ALA A 1 107 ? -13.638 5.829 18.828 1.00 94.75 107 ALA A CA 1
ATOM 889 C C . ALA A 1 107 ? -14.750 5.300 17.903 1.00 94.75 107 ALA A C 1
ATOM 891 O O . ALA A 1 107 ? -15.884 5.777 17.967 1.00 94.75 107 ALA A O 1
ATOM 892 N N . ILE A 1 108 ? -14.434 4.360 17.005 1.00 95.75 108 ILE A N 1
ATOM 893 C CA . ILE A 1 108 ? -15.401 3.768 16.065 1.00 95.75 108 ILE A CA 1
ATOM 894 C C . ILE A 1 108 ? -15.968 2.450 16.614 1.00 95.75 108 ILE A C 1
ATOM 896 O O . ILE A 1 108 ? -17.123 2.114 16.331 1.00 95.75 108 ILE A O 1
ATOM 900 N N . GLY A 1 109 ? -15.166 1.711 17.382 1.00 95.19 109 GLY A N 1
ATOM 901 C CA . GLY A 1 109 ? -15.494 0.393 17.908 1.00 95.19 109 GLY A CA 1
ATOM 902 C C . GLY A 1 109 ? -15.432 -0.719 16.855 1.00 95.19 109 GLY A C 1
ATOM 903 O O . GLY A 1 109 ? -15.592 -0.500 15.649 1.00 95.19 109 GLY A O 1
ATOM 904 N N . PHE A 1 110 ? -15.254 -1.956 17.326 1.00 95.31 110 PHE A N 1
ATOM 905 C CA . PHE A 1 110 ? -15.056 -3.143 16.486 1.00 95.31 110 PHE A CA 1
ATOM 906 C C . PHE A 1 110 ? -16.143 -3.332 15.415 1.00 95.31 110 PHE A C 1
ATO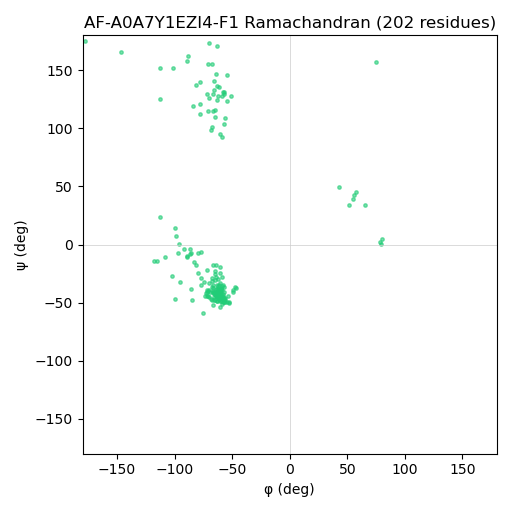M 908 O O . PHE A 1 110 ? -15.831 -3.477 14.233 1.00 95.31 110 PHE A O 1
ATOM 915 N N . SER A 1 111 ? -17.428 -3.275 15.792 1.00 94.81 111 SER A N 1
ATOM 916 C CA . SER A 1 111 ? -18.533 -3.442 14.833 1.00 94.81 111 SER A CA 1
ATOM 917 C C . SER A 1 111 ? -18.523 -2.349 13.764 1.00 94.81 111 SER A C 1
ATOM 919 O O . SER A 1 111 ? -18.694 -2.632 12.578 1.00 94.81 111 SER A O 1
ATOM 921 N N . GLY A 1 112 ? -18.285 -1.098 14.171 1.00 95.50 112 GLY A N 1
ATOM 922 C CA . GLY A 1 112 ? -18.235 0.034 13.255 1.00 95.50 112 GLY A CA 1
ATOM 923 C C . GLY A 1 112 ? -17.079 -0.084 12.263 1.00 95.50 112 GLY A C 1
ATOM 924 O O . GLY A 1 112 ? -17.261 0.244 11.088 1.00 95.50 112 GLY A O 1
ATOM 925 N N . LEU A 1 113 ? -15.924 -0.583 12.711 1.00 95.88 113 LEU A N 1
ATOM 926 C CA . LEU A 1 113 ? -14.763 -0.867 11.868 1.00 95.88 113 LEU A CA 1
ATOM 927 C C . LEU A 1 113 ? -15.012 -2.039 10.929 1.00 95.88 113 LEU A C 1
ATOM 929 O O . LEU A 1 113 ? -14.661 -1.930 9.760 1.00 95.88 113 LEU A O 1
ATOM 933 N N . CYS A 1 114 ? -15.658 -3.113 11.387 1.00 95.00 114 CYS A N 1
ATOM 934 C CA . CYS A 1 114 ? -16.026 -4.238 10.529 1.00 95.00 114 CYS A CA 1
ATOM 935 C C . CYS A 1 114 ? -16.888 -3.786 9.347 1.00 95.00 114 CYS A C 1
ATOM 937 O O . CYS A 1 114 ? -16.668 -4.222 8.217 1.00 95.00 114 CYS A O 1
ATOM 939 N N . ASP A 1 115 ? -17.830 -2.872 9.582 1.00 94.50 115 AS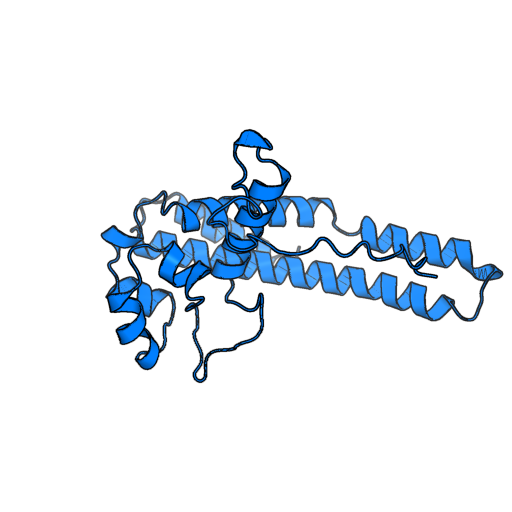P A N 1
ATOM 940 C CA . ASP A 1 115 ? -18.663 -2.315 8.515 1.00 94.50 115 ASP A CA 1
ATOM 941 C C . ASP A 1 115 ? -17.858 -1.408 7.582 1.00 94.50 115 ASP A C 1
ATOM 943 O O . ASP A 1 115 ? -17.951 -1.530 6.358 1.00 94.50 115 ASP A O 1
ATOM 947 N N . LEU A 1 116 ? -17.021 -0.525 8.140 1.00 94.62 116 LEU A N 1
ATOM 948 C CA . LEU A 1 116 ? -16.173 0.355 7.337 1.00 94.62 116 LEU A CA 1
ATOM 949 C C . LEU A 1 116 ? -15.193 -0.438 6.483 1.00 94.62 116 LEU A C 1
ATOM 951 O O . LEU A 1 116 ? -15.041 -0.122 5.312 1.00 94.62 116 LEU A O 1
ATOM 955 N N . LEU A 1 117 ? -14.550 -1.458 7.036 1.00 94.00 117 LEU A N 1
ATOM 956 C CA . LEU A 1 117 ? -13.601 -2.329 6.349 1.00 94.00 117 LEU A CA 1
ATOM 957 C C . LEU A 1 117 ? -14.283 -3.361 5.449 1.00 94.00 117 LEU A C 1
ATOM 959 O O . LEU A 1 117 ? -13.583 -4.050 4.715 1.00 94.00 117 LEU A O 1
ATOM 963 N N . SER A 1 118 ? -15.617 -3.447 5.482 1.00 93.12 118 SER A N 1
ATOM 964 C CA . SER A 1 118 ? -16.394 -4.437 4.730 1.00 93.12 118 SER A CA 1
ATOM 965 C C . SER A 1 118 ? -15.948 -5.874 5.038 1.00 93.12 118 SER A C 1
ATOM 967 O O . SER A 1 118 ? -15.827 -6.706 4.145 1.00 93.12 118 SER A O 1
ATOM 969 N N . ILE A 1 119 ? -15.703 -6.160 6.324 1.00 92.44 119 ILE A N 1
ATOM 970 C CA . ILE A 1 119 ? -15.330 -7.493 6.808 1.00 92.44 119 ILE A CA 1
ATOM 971 C C . ILE A 1 119 ? -16.540 -8.418 6.694 1.00 92.44 119 ILE A C 1
ATOM 973 O O . ILE A 1 119 ? -17.618 -8.116 7.231 1.00 92.44 119 ILE A O 1
ATOM 977 N N . ASN A 1 120 ? -16.347 -9.556 6.025 1.00 90.56 120 ASN A N 1
ATOM 978 C CA . ASN A 1 120 ? -17.360 -10.595 5.902 1.00 90.56 120 ASN A CA 1
ATOM 979 C C . ASN A 1 120 ? -17.809 -11.068 7.299 1.00 90.56 120 ASN A C 1
ATOM 981 O O . ASN A 1 120 ? -16.942 -11.378 8.118 1.00 90.56 120 ASN A O 1
ATOM 985 N N . PRO A 1 121 ? -19.126 -11.155 7.582 1.00 90.56 121 PRO A N 1
ATOM 986 C CA . PRO A 1 121 ? -19.645 -11.633 8.864 1.00 90.56 121 PRO A CA 1
ATOM 987 C C . PRO A 1 121 ? -18.996 -12.919 9.387 1.00 90.56 121 PRO A C 1
ATOM 989 O O . PRO A 1 121 ? -18.735 -13.000 10.582 1.00 90.56 121 PRO A O 1
ATOM 992 N N . VAL A 1 122 ? -18.663 -13.870 8.506 1.00 90.00 122 VAL A N 1
ATOM 993 C CA . VAL A 1 122 ? -18.020 -15.144 8.883 1.00 90.00 122 VAL A CA 1
ATOM 994 C C . VAL A 1 122 ? -16.659 -14.935 9.555 1.00 90.00 122 VAL A C 1
ATOM 996 O O . VAL A 1 122 ? -16.304 -15.683 10.454 1.00 90.00 122 VAL A O 1
ATOM 999 N N . HIS A 1 123 ? -15.909 -13.901 9.170 1.00 89.81 123 HIS A N 1
ATOM 1000 C CA . HIS A 1 123 ? -14.600 -13.604 9.761 1.00 89.81 123 HIS A CA 1
ATOM 1001 C C . HIS A 1 123 ? -14.689 -12.692 10.989 1.00 89.81 123 HIS A C 1
ATOM 1003 O O . HIS A 1 123 ? -13.685 -12.475 11.661 1.00 89.81 123 HIS A O 1
ATOM 1009 N N . ARG A 1 124 ? -15.863 -12.111 11.281 1.00 92.06 124 ARG A N 1
ATOM 1010 C CA . ARG A 1 124 ? -16.017 -11.180 12.410 1.00 92.06 124 ARG A CA 1
ATOM 1011 C C . ARG A 1 124 ? -15.926 -11.893 13.752 1.00 92.06 124 ARG A C 1
ATOM 1013 O O . ARG A 1 124 ? -15.440 -11.293 14.699 1.00 92.06 124 ARG A O 1
ATOM 1020 N N . GLU A 1 125 ? -16.390 -13.137 13.838 1.00 89.06 125 GLU A N 1
ATOM 1021 C CA . GLU A 1 125 ? -16.353 -13.904 15.086 1.00 89.06 125 GLU A CA 1
ATOM 1022 C C . GLU A 1 125 ? -14.911 -14.217 15.499 1.00 89.06 125 GLU A C 1
ATOM 1024 O O . GLU A 1 125 ? -14.499 -13.824 16.586 1.00 89.06 125 GLU A O 1
ATOM 1029 N N . GLU A 1 126 ? -14.117 -14.795 14.594 1.00 87.44 126 GLU A N 1
ATOM 1030 C CA . GLU A 1 126 ? -12.676 -15.020 14.789 1.00 87.44 126 GLU A CA 1
ATOM 1031 C C . GLU A 1 126 ? -11.949 -13.701 15.095 1.00 87.44 126 GLU A C 1
ATOM 1033 O O . GLU A 1 126 ? -11.269 -13.567 16.110 1.00 87.44 126 GLU A O 1
ATOM 1038 N N . ALA A 1 127 ? -12.192 -12.660 14.290 1.00 89.62 127 ALA A N 1
ATOM 1039 C CA . ALA A 1 127 ? -11.569 -11.358 14.505 1.00 89.62 127 ALA A CA 1
ATOM 1040 C C . ALA A 1 127 ? -11.946 -10.714 15.848 1.00 89.62 127 ALA A C 1
ATOM 1042 O O . ALA A 1 127 ? -11.150 -9.961 16.393 1.00 89.62 127 ALA A O 1
ATOM 1043 N N . SER A 1 128 ? -13.136 -10.981 16.390 1.00 90.88 128 SER A N 1
ATOM 1044 C CA . SER A 1 128 ? -13.555 -10.420 17.681 1.00 90.88 128 SER A CA 1
ATOM 1045 C C . SER A 1 128 ? -12.819 -11.029 18.874 1.00 90.88 128 SER A C 1
ATOM 1047 O O . SER A 1 128 ? -12.766 -10.405 19.931 1.00 90.88 128 SER A O 1
ATOM 1049 N N . GLN A 1 129 ? -12.265 -12.233 18.708 1.00 89.50 129 GLN A N 1
ATOM 1050 C CA . GLN A 1 129 ? -11.497 -12.923 19.743 1.00 89.50 129 GLN A CA 1
ATOM 1051 C C . GLN A 1 129 ? -10.028 -12.493 19.719 1.00 89.50 129 GLN A C 1
ATOM 1053 O O . GLN A 1 129 ? -9.434 -12.301 20.779 1.00 89.50 129 GLN A O 1
ATOM 1058 N N . ASP A 1 130 ? -9.480 -12.285 18.519 1.00 87.38 130 ASP A N 1
ATOM 1059 C CA . ASP A 1 130 ? -8.042 -12.085 18.327 1.00 87.38 130 ASP A CA 1
ATOM 1060 C C . ASP A 1 130 ? -7.630 -10.623 18.101 1.00 87.38 130 ASP A C 1
ATOM 1062 O O . ASP A 1 130 ? -6.492 -10.250 18.390 1.00 87.38 130 ASP A O 1
ATOM 1066 N N . ALA A 1 131 ? -8.515 -9.773 17.569 1.00 90.62 131 ALA A N 1
ATOM 1067 C CA . ALA A 1 131 ? -8.158 -8.395 17.247 1.00 90.62 131 ALA A CA 1
ATOM 1068 C C . ALA A 1 131 ? -8.279 -7.478 18.468 1.00 90.62 131 ALA A C 1
ATOM 1070 O O . ALA A 1 131 ? -9.361 -7.239 19.006 1.00 90.62 131 ALA A O 1
ATOM 1071 N N . SER A 1 132 ? -7.151 -6.889 18.850 1.00 90.62 132 SER A N 1
ATOM 1072 C CA . SER A 1 132 ? -7.047 -5.900 19.927 1.00 90.62 132 SER A CA 1
ATOM 1073 C C . SER A 1 132 ? -6.781 -4.484 19.411 1.00 90.62 132 SER A C 1
ATOM 1075 O O . SER A 1 132 ? -6.866 -3.515 20.163 1.00 90.62 132 SER A O 1
ATOM 1077 N N . SER A 1 133 ? -6.460 -4.358 18.124 1.00 93.00 133 SER A N 1
ATOM 1078 C CA . SER A 1 133 ? -6.064 -3.109 17.494 1.00 93.00 133 SER A CA 1
ATOM 1079 C C . SER A 1 133 ? -6.521 -3.016 16.038 1.00 93.00 133 SER A C 1
ATOM 1081 O O . SER A 1 133 ? -6.859 -4.000 15.374 1.00 93.00 133 SER A O 1
ATOM 1083 N N . LEU A 1 134 ? -6.465 -1.798 15.497 1.00 93.81 134 LEU A N 1
ATOM 1084 C CA . LEU A 1 134 ? -6.723 -1.544 14.082 1.00 93.81 134 LEU A CA 1
ATOM 1085 C C . LEU A 1 134 ? -5.726 -2.283 13.169 1.00 93.81 134 LEU A C 1
ATOM 1087 O O . LEU A 1 134 ? -6.094 -2.751 12.087 1.00 93.81 134 LEU A O 1
ATOM 1091 N N . ALA A 1 135 ? -4.474 -2.411 13.615 1.00 94.00 135 ALA A N 1
ATOM 1092 C CA . ALA A 1 135 ? -3.428 -3.134 12.905 1.00 94.00 135 ALA A CA 1
ATOM 1093 C C . ALA A 1 135 ? -3.717 -4.640 12.835 1.00 94.00 135 ALA A C 1
ATOM 1095 O O . ALA A 1 135 ? -3.449 -5.253 11.798 1.00 94.00 135 ALA A O 1
ATOM 1096 N N . ASP A 1 136 ? -4.322 -5.216 13.876 1.00 93.81 136 ASP A N 1
ATOM 1097 C CA . ASP A 1 136 ? -4.692 -6.634 13.889 1.00 93.81 136 ASP A CA 1
ATOM 1098 C C . ASP A 1 136 ? -5.706 -6.936 12.783 1.00 93.81 136 ASP A C 1
ATOM 1100 O O . ASP A 1 136 ? -5.529 -7.877 12.013 1.00 93.81 136 ASP A O 1
ATOM 1104 N N . LEU A 1 137 ? -6.714 -6.075 12.612 1.00 93.81 137 LEU A N 1
ATOM 1105 C CA . LEU A 1 137 ? -7.727 -6.232 11.563 1.00 93.81 137 LEU A CA 1
ATOM 1106 C C . LEU A 1 137 ? -7.154 -6.047 10.152 1.00 93.81 137 LEU A C 1
ATOM 1108 O O . LEU A 1 137 ? -7.442 -6.827 9.240 1.00 93.81 137 LEU A O 1
ATOM 1112 N N . ILE A 1 138 ? -6.373 -4.984 9.950 1.00 93.19 138 ILE A N 1
ATOM 1113 C CA . ILE A 1 138 ? -5.939 -4.550 8.617 1.00 93.19 138 ILE A CA 1
ATOM 1114 C C . ILE A 1 138 ? -4.691 -5.292 8.150 1.00 93.19 138 ILE A C 1
ATOM 1116 O O . ILE A 1 138 ? -4.628 -5.716 6.997 1.00 93.19 138 ILE A O 1
ATOM 1120 N N . TYR A 1 139 ? -3.676 -5.386 9.006 1.00 91.75 139 TYR A N 1
ATOM 1121 C CA . TYR A 1 139 ? -2.337 -5.810 8.614 1.00 91.75 139 TYR A CA 1
ATOM 1122 C C . TYR A 1 139 ? -2.069 -7.275 8.950 1.00 91.75 139 TYR A C 1
ATOM 1124 O O . TYR A 1 139 ? -1.612 -8.017 8.084 1.00 91.75 139 TYR A O 1
ATOM 1132 N N . VAL A 1 140 ? -2.397 -7.699 10.174 1.00 89.94 140 VAL A N 1
ATOM 1133 C CA . VAL A 1 140 ? -2.147 -9.073 10.640 1.00 89.94 140 VAL A CA 1
ATOM 1134 C C . VAL A 1 140 ? -3.164 -10.035 10.024 1.00 89.94 140 VAL A C 1
ATOM 1136 O O . VAL A 1 140 ? -2.803 -10.950 9.283 1.00 89.94 140 VAL A O 1
ATOM 1139 N N . ALA A 1 141 ? -4.453 -9.791 10.264 1.00 89.44 141 ALA A N 1
ATOM 1140 C CA . ALA A 1 141 ? -5.532 -10.653 9.800 1.00 89.44 141 ALA A CA 1
ATOM 1141 C C . ALA A 1 141 ? -5.926 -10.394 8.336 1.00 89.44 141 ALA A C 1
ATOM 1143 O O . ALA A 1 141 ? -6.525 -11.278 7.717 1.00 89.44 141 ALA A O 1
ATOM 1144 N N . ARG A 1 142 ? -5.551 -9.236 7.766 1.00 91.19 142 ARG A N 1
ATOM 1145 C CA . ARG A 1 142 ? -5.775 -8.856 6.355 1.00 91.19 142 ARG A CA 1
ATOM 1146 C C . ARG A 1 142 ? -7.255 -8.880 5.951 1.00 91.19 142 ARG A C 1
ATOM 1148 O O . ARG A 1 142 ? -7.613 -9.408 4.903 1.00 91.19 142 ARG A O 1
ATOM 1155 N N . LEU A 1 143 ? -8.125 -8.326 6.799 1.00 91.12 143 LEU A N 1
ATOM 1156 C CA . LEU A 1 143 ? -9.579 -8.501 6.681 1.00 91.12 143 LEU A CA 1
ATOM 1157 C C . LEU A 1 143 ? -10.308 -7.436 5.850 1.00 91.12 143 LEU A C 1
ATOM 1159 O O . LEU A 1 143 ? -11.521 -7.560 5.653 1.00 91.12 143 LEU A O 1
ATOM 1163 N N . GLU A 1 144 ? -9.612 -6.403 5.365 1.00 90.75 144 GLU A N 1
ATOM 1164 C CA . GLU A 1 144 ? -10.230 -5.400 4.490 1.00 90.75 144 GLU A CA 1
ATOM 1165 C C . GLU A 1 144 ? -10.805 -6.051 3.229 1.00 90.75 144 GLU A C 1
ATOM 1167 O O . GLU A 1 144 ? -10.097 -6.759 2.518 1.00 90.75 144 GLU A O 1
ATOM 1172 N N . ASP A 1 145 ? -12.083 -5.767 2.959 1.00 88.00 145 ASP A N 1
ATOM 1173 C CA . ASP A 1 145 ? -12.848 -6.322 1.842 1.00 88.00 145 ASP A CA 1
ATOM 1174 C C . ASP A 1 145 ? -12.755 -7.870 1.795 1.00 88.00 145 ASP A C 1
ATOM 1176 O O . ASP A 1 145 ? -12.716 -8.473 0.721 1.00 88.00 145 ASP A O 1
ATOM 1180 N N . SER A 1 146 ? -12.676 -8.517 2.970 1.00 81.56 146 SER A N 1
ATOM 1181 C CA . SER A 1 146 ? -12.404 -9.956 3.072 1.00 81.56 146 SER A CA 1
ATOM 1182 C C . SER A 1 146 ? -13.411 -10.820 2.308 1.00 81.56 146 SER A C 1
ATOM 1184 O O . SER A 1 146 ? -14.627 -10.723 2.476 1.00 81.56 146 SER A O 1
ATOM 1186 N N . VAL A 1 147 ? -12.872 -11.723 1.491 1.00 75.75 147 VAL A N 1
ATOM 1187 C CA . VAL A 1 147 ? -13.612 -12.710 0.694 1.00 75.75 147 VAL A CA 1
ATOM 1188 C C . VAL A 1 147 ? -13.571 -14.081 1.360 1.00 75.75 147 VAL A C 1
ATOM 1190 O O . VAL A 1 147 ? -12.624 -14.388 2.079 1.00 75.75 147 VAL A O 1
ATOM 1193 N N . SER A 1 148 ? -14.594 -14.905 1.127 1.00 62.62 148 SER A N 1
ATOM 1194 C CA . SER A 1 148 ? -14.634 -16.294 1.593 1.00 62.62 148 SER A CA 1
ATOM 1195 C C . SER A 1 148 ? -14.573 -17.244 0.384 1.00 62.62 148 SER A C 1
ATOM 1197 O O . SER A 1 148 ? -15.406 -17.089 -0.516 1.00 62.62 148 SER A O 1
ATOM 1199 N N . PRO A 1 149 ? -13.621 -18.200 0.333 1.00 66.38 149 PRO A N 1
ATOM 1200 C CA . PRO A 1 149 ? -12.563 -18.443 1.322 1.00 66.38 149 PRO A CA 1
ATOM 1201 C C . PRO A 1 149 ? -11.482 -17.346 1.316 1.00 66.38 149 PRO A C 1
ATOM 1203 O O . PRO A 1 149 ? -11.287 -16.659 0.312 1.00 66.38 149 PRO A O 1
ATOM 1206 N N . LYS A 1 150 ? -10.793 -17.179 2.452 1.00 65.00 150 LYS A N 1
ATOM 1207 C CA . LYS A 1 150 ? -9.692 -16.218 2.612 1.00 65.00 150 LYS A CA 1
ATOM 1208 C C . LYS A 1 150 ? -8.554 -16.575 1.647 1.00 65.00 150 LYS A C 1
ATOM 1210 O O . LYS A 1 150 ? -8.206 -17.747 1.536 1.00 65.00 150 LYS A O 1
ATOM 1215 N N . SER A 1 151 ? -7.975 -15.583 0.963 1.00 67.19 151 SER A N 1
ATOM 1216 C CA . SER A 1 151 ? -6.773 -15.823 0.149 1.00 67.19 151 SER A CA 1
ATOM 1217 C C . SER A 1 151 ? -5.627 -16.278 1.055 1.00 67.19 151 SER A C 1
ATOM 1219 O O . SER A 1 151 ? -5.314 -15.624 2.054 1.00 67.19 151 SER A O 1
ATOM 1221 N N . GLU A 1 152 ? -5.008 -17.402 0.703 1.00 71.19 152 GLU A N 1
ATOM 1222 C CA . GLU A 1 152 ? -3.784 -17.892 1.343 1.00 71.19 152 GLU A CA 1
ATOM 1223 C C . GLU A 1 152 ? -2.523 -17.297 0.702 1.00 71.19 152 GLU A C 1
ATOM 1225 O O . GLU A 1 152 ? -1.413 -17.538 1.180 1.00 71.19 152 GLU A O 1
ATOM 1230 N N . GLU A 1 153 ? -2.661 -16.497 -0.363 1.00 74.25 153 GLU A N 1
ATOM 1231 C CA . GLU A 1 153 ? -1.511 -15.951 -1.070 1.00 74.25 153 GLU A CA 1
ATOM 1232 C C . GLU A 1 153 ? -0.742 -14.965 -0.176 1.00 74.25 153 GLU A C 1
ATOM 1234 O O . GLU A 1 153 ? -1.278 -14.061 0.490 1.00 74.25 153 GLU A O 1
ATOM 1239 N N . TRP A 1 154 ? 0.566 -15.195 -0.100 1.00 61.88 154 TRP A N 1
ATOM 1240 C CA . TRP A 1 154 ? 1.452 -14.410 0.739 1.00 61.88 154 TRP A CA 1
ATOM 1241 C C . TRP A 1 154 ? 1.633 -13.011 0.150 1.00 61.88 154 TRP A C 1
ATOM 1243 O O . TRP A 1 154 ? 1.962 -12.850 -1.023 1.00 61.88 154 TRP A O 1
ATOM 1253 N N . GLY A 1 155 ? 1.444 -11.985 0.980 1.00 66.25 155 GLY A N 1
ATOM 1254 C CA . GLY A 1 155 ? 1.574 -10.591 0.554 1.00 66.25 155 GLY A CA 1
ATOM 1255 C C . GLY A 1 155 ? 0.364 -10.033 -0.201 1.00 66.25 155 GLY A C 1
ATOM 1256 O O . GLY A 1 155 ? 0.381 -8.853 -0.550 1.00 66.25 155 GLY A O 1
ATOM 1257 N N . GLU A 1 156 ? -0.696 -10.819 -0.407 1.00 76.75 156 GLU A N 1
ATOM 1258 C CA . GLU A 1 156 ? -1.988 -10.287 -0.840 1.00 76.75 156 GLU A CA 1
ATOM 1259 C C . GLU A 1 156 ? -2.745 -9.652 0.330 1.00 76.75 156 GLU A C 1
ATOM 1261 O O . GLU A 1 156 ? -2.762 -10.182 1.446 1.00 76.75 156 GLU A O 1
ATOM 1266 N N . GLY A 1 157 ? -3.392 -8.518 0.063 1.00 82.62 157 GLY A N 1
ATOM 1267 C CA . GLY A 1 157 ? -4.272 -7.836 1.003 1.00 82.62 157 GLY A CA 1
ATOM 1268 C C . GLY A 1 157 ? -4.913 -6.591 0.393 1.00 82.62 157 GLY A C 1
ATOM 1269 O O . GLY A 1 157 ? -4.616 -6.204 -0.738 1.00 82.62 157 GLY A O 1
ATOM 1270 N N . GLY A 1 158 ? -5.814 -5.968 1.153 1.00 90.00 158 GLY A N 1
ATOM 1271 C CA . GLY A 1 158 ? -6.520 -4.764 0.727 1.00 90.00 158 GLY A CA 1
ATOM 1272 C C . GLY A 1 158 ? -5.640 -3.501 0.647 1.00 90.00 158 GLY A C 1
ATOM 1273 O O . GLY A 1 158 ? -4.482 -3.486 1.074 1.00 90.00 158 GLY A O 1
ATOM 1274 N N . PRO A 1 159 ? -6.191 -2.390 0.134 1.00 94.12 159 PRO A N 1
ATOM 1275 C CA . PRO A 1 159 ? -5.513 -1.094 0.053 1.00 94.12 159 PRO A CA 1
ATOM 1276 C C . PRO A 1 159 ? -4.842 -0.612 1.349 1.00 94.12 159 PRO A C 1
ATOM 1278 O O . PRO A 1 159 ? -3.742 -0.059 1.312 1.00 94.12 159 PRO A O 1
ATOM 1281 N N . LEU A 1 160 ? -5.492 -0.797 2.498 1.00 95.44 160 LEU A N 1
ATOM 1282 C CA . LEU A 1 160 ? -4.952 -0.418 3.801 1.00 95.44 160 LEU A CA 1
ATOM 1283 C C . LEU A 1 160 ? -3.806 -1.341 4.221 1.00 95.44 160 LEU A C 1
ATOM 1285 O O . LEU A 1 160 ? -2.799 -0.852 4.730 1.00 95.44 160 LEU A O 1
ATOM 1289 N N . PHE A 1 161 ? -3.920 -2.645 3.944 1.00 95.06 161 PHE A N 1
ATOM 1290 C CA . PHE A 1 161 ? -2.820 -3.590 4.136 1.00 95.06 161 PHE A CA 1
ATOM 1291 C C . PHE A 1 161 ? -1.587 -3.150 3.340 1.00 95.06 161 PHE A C 1
ATOM 1293 O O . PHE A 1 161 ? -0.501 -3.074 3.906 1.00 95.06 161 PHE A O 1
ATOM 1300 N N . GLU A 1 162 ? -1.745 -2.786 2.061 1.00 94.56 162 GLU A N 1
ATOM 1301 C CA . GLU A 1 162 ? -0.623 -2.317 1.238 1.00 94.56 162 GLU A CA 1
ATOM 1302 C C . GLU A 1 162 ? 0.059 -1.070 1.825 1.00 94.56 162 GLU A C 1
ATOM 1304 O O . GLU A 1 162 ? 1.285 -0.956 1.768 1.00 94.56 162 GLU A O 1
ATOM 1309 N N . ALA A 1 163 ? -0.706 -0.129 2.387 1.00 96.44 163 ALA A N 1
ATOM 1310 C CA . ALA A 1 163 ? -0.146 1.050 3.045 1.00 96.44 163 ALA A CA 1
ATOM 1311 C C . ALA A 1 163 ? 0.653 0.669 4.303 1.00 96.44 163 ALA A C 1
ATOM 1313 O O . ALA A 1 163 ? 1.803 1.092 4.443 1.00 96.44 163 ALA A O 1
ATOM 1314 N N . CYS A 1 164 ? 0.089 -0.177 5.172 1.00 96.38 164 CYS A N 1
ATOM 1315 C CA . CYS A 1 164 ? 0.775 -0.707 6.355 1.00 96.38 164 CYS A CA 1
ATOM 1316 C C . CYS A 1 164 ? 2.054 -1.465 5.975 1.00 96.38 164 CYS A C 1
ATOM 1318 O O . CYS A 1 164 ? 3.116 -1.223 6.546 1.00 96.38 164 CYS A O 1
ATOM 1320 N N . PHE A 1 165 ? 1.987 -2.318 4.953 1.00 94.56 165 PHE A N 1
ATOM 1321 C CA . PHE A 1 165 ? 3.136 -3.070 4.461 1.00 94.56 165 PHE A CA 1
ATOM 1322 C C . PHE A 1 165 ? 4.256 -2.144 3.975 1.00 94.56 165 PHE A C 1
ATOM 1324 O O . PHE A 1 165 ? 5.417 -2.339 4.325 1.00 94.56 165 PHE A O 1
ATOM 1331 N N . LEU A 1 166 ? 3.932 -1.090 3.218 1.00 95.19 166 LEU A N 1
ATOM 1332 C CA . LEU A 1 166 ? 4.930 -0.106 2.784 1.00 95.19 166 LEU A CA 1
ATOM 1333 C C . LEU A 1 166 ? 5.565 0.630 3.959 1.00 95.19 166 LEU A C 1
ATOM 1335 O O . LEU A 1 166 ? 6.777 0.833 3.938 1.00 95.19 166 LEU A O 1
ATOM 1339 N N . ALA A 1 167 ? 4.773 1.017 4.960 1.00 95.81 167 ALA A N 1
ATOM 1340 C CA . ALA A 1 167 ? 5.292 1.645 6.169 1.00 95.81 167 ALA A CA 1
ATO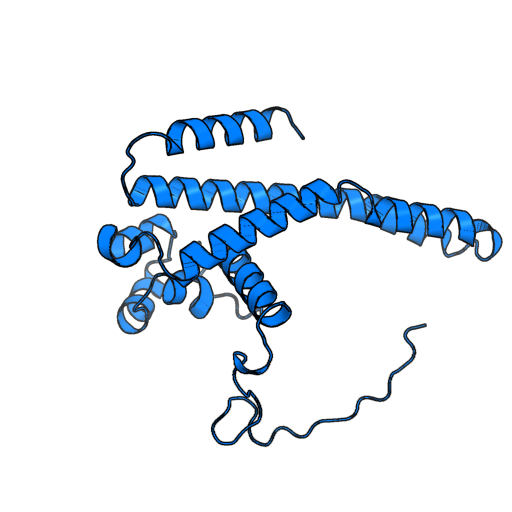M 1341 C C . ALA A 1 167 ? 6.239 0.706 6.922 1.00 95.81 167 ALA A C 1
ATOM 1343 O O . ALA A 1 167 ? 7.292 1.139 7.385 1.00 95.81 167 ALA A O 1
ATOM 1344 N N . MET A 1 168 ? 5.920 -0.588 6.973 1.00 93.50 168 MET A N 1
ATOM 1345 C CA . MET A 1 168 ? 6.776 -1.562 7.635 1.00 93.50 168 MET A CA 1
ATOM 1346 C C . MET A 1 168 ? 8.063 -1.860 6.884 1.00 93.50 168 MET A C 1
ATOM 1348 O O . MET A 1 168 ? 9.130 -1.888 7.490 1.00 93.50 168 MET A O 1
ATOM 1352 N N . ILE A 1 169 ? 7.999 -1.976 5.560 1.00 93.56 169 ILE A N 1
ATOM 1353 C CA . ILE A 1 169 ? 9.201 -2.080 4.732 1.00 93.56 169 ILE A CA 1
ATOM 1354 C C . ILE A 1 169 ? 10.064 -0.821 4.847 1.00 93.56 169 ILE A C 1
ATOM 1356 O O . ILE A 1 169 ? 11.288 -0.933 4.847 1.00 93.56 169 ILE A O 1
ATOM 1360 N N . GLU A 1 170 ? 9.462 0.368 4.923 1.00 94.12 170 GLU A N 1
ATOM 1361 C CA . GLU A 1 170 ? 10.227 1.601 5.115 1.00 94.12 170 GLU A CA 1
ATOM 1362 C C . GLU A 1 170 ? 10.916 1.608 6.476 1.00 94.12 170 GLU A C 1
ATOM 1364 O O . GLU A 1 170 ? 12.123 1.817 6.527 1.00 94.12 170 GLU A O 1
ATOM 1369 N N . TRP A 1 171 ? 10.190 1.272 7.546 1.00 92.00 171 TRP A N 1
ATOM 1370 C CA . TRP A 1 171 ? 10.764 1.145 8.882 1.00 92.00 171 TRP A CA 1
ATOM 1371 C C . TRP A 1 171 ? 11.948 0.180 8.899 1.00 92.00 171 TRP A C 1
ATOM 137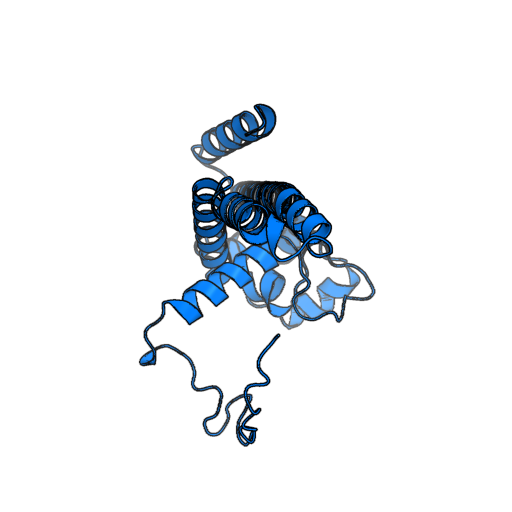3 O O . TRP A 1 171 ? 13.018 0.566 9.344 1.00 92.00 171 TRP A O 1
ATOM 1383 N N . ILE A 1 172 ? 11.802 -1.025 8.340 1.00 91.12 172 ILE A N 1
ATOM 1384 C CA . ILE A 1 172 ? 12.888 -2.017 8.289 1.00 91.12 172 ILE A CA 1
ATOM 1385 C C . ILE A 1 172 ? 14.117 -1.474 7.543 1.00 91.12 172 ILE A C 1
ATOM 1387 O O . ILE A 1 172 ? 15.248 -1.773 7.908 1.00 91.12 172 ILE A O 1
ATOM 1391 N N . LYS A 1 173 ? 13.914 -0.672 6.492 1.00 91.44 173 LYS A N 1
ATOM 1392 C CA . LYS A 1 173 ? 15.007 -0.111 5.683 1.00 91.44 173 LYS A CA 1
ATOM 1393 C C . LYS A 1 173 ? 15.728 1.060 6.336 1.00 91.44 173 LYS A C 1
ATOM 1395 O O . LYS A 1 173 ? 16.877 1.310 5.982 1.00 91.44 173 LYS A O 1
ATOM 1400 N N . THR A 1 174 ? 15.041 1.826 7.177 1.00 91.75 174 THR A N 1
ATOM 1401 C CA . THR A 1 174 ? 15.555 3.099 7.704 1.00 91.75 174 THR A CA 1
ATOM 1402 C C . THR A 1 174 ? 15.785 3.085 9.208 1.00 91.75 174 THR A C 1
ATOM 1404 O O . THR A 1 174 ? 16.395 4.016 9.727 1.00 91.75 174 THR A O 1
ATOM 1407 N N . ALA A 1 175 ? 15.261 2.088 9.922 1.00 89.00 175 ALA A N 1
ATOM 1408 C CA . ALA A 1 175 ? 15.512 1.927 11.341 1.00 89.00 175 ALA A CA 1
ATOM 1409 C C . ALA A 1 175 ? 16.999 1.615 11.573 1.00 89.00 175 ALA A C 1
ATOM 1411 O O . ALA A 1 175 ? 17.589 0.852 10.804 1.00 89.00 175 ALA A O 1
ATOM 1412 N N . PRO A 1 176 ? 17.604 2.185 12.627 1.00 89.44 176 PRO A N 1
ATOM 1413 C CA . PRO A 1 176 ? 18.901 1.729 13.106 1.00 89.44 176 PRO A CA 1
ATOM 1414 C C . PRO A 1 176 ? 18.873 0.224 13.404 1.00 89.44 176 PRO A C 1
ATOM 1416 O O . PRO A 1 176 ? 17.843 -0.291 13.848 1.00 89.44 176 PRO A O 1
ATOM 1419 N N . GLU A 1 177 ? 19.987 -0.466 13.162 1.00 85.00 177 GLU A N 1
ATOM 1420 C CA . GLU A 1 177 ? 20.082 -1.929 13.277 1.00 85.00 177 GLU A CA 1
ATOM 1421 C C . GLU A 1 177 ? 19.719 -2.410 14.689 1.00 85.00 177 GLU A C 1
ATOM 1423 O O . GLU A 1 177 ? 19.021 -3.407 14.841 1.00 85.00 177 GLU A O 1
ATOM 1428 N N . GLU A 1 178 ? 20.066 -1.632 15.716 1.00 86.12 178 GLU A N 1
ATOM 1429 C CA . GLU A 1 178 ? 19.734 -1.901 17.116 1.00 86.12 178 GLU A CA 1
ATOM 1430 C C . GLU A 1 178 ? 18.230 -1.882 17.443 1.00 86.12 178 GLU A C 1
ATOM 1432 O O . GLU A 1 178 ? 17.820 -2.388 18.487 1.00 86.12 178 GLU A O 1
ATOM 1437 N N . HIS A 1 179 ? 17.397 -1.296 16.577 1.00 84.62 179 HIS A N 1
ATOM 1438 C CA . HIS A 1 179 ? 15.943 -1.263 16.747 1.00 84.62 179 HIS A CA 1
ATOM 1439 C C . HIS A 1 179 ? 15.224 -2.361 15.957 1.00 84.62 179 HIS A C 1
ATOM 1441 O O . HIS A 1 179 ? 14.004 -2.505 16.095 1.00 84.62 179 HIS A O 1
ATOM 1447 N N . LEU A 1 180 ? 15.941 -3.111 15.116 1.00 85.31 180 LEU A N 1
ATOM 1448 C CA . LEU A 1 180 ? 15.373 -4.249 14.410 1.00 85.31 180 LEU A CA 1
ATOM 1449 C C . LEU A 1 180 ? 15.351 -5.468 15.342 1.00 85.31 180 LEU A C 1
ATOM 1451 O O . LEU A 1 180 ? 16.320 -5.713 16.059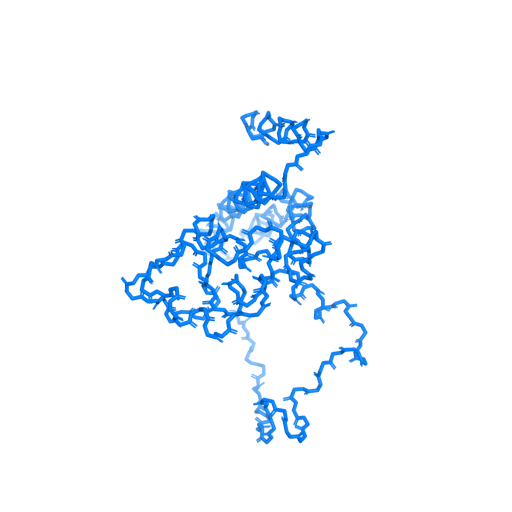 1.00 85.31 180 LEU A O 1
ATOM 1455 N N . PRO A 1 181 ? 14.256 -6.246 15.357 1.00 82.50 181 PRO A N 1
ATOM 1456 C CA . PRO A 1 181 ? 14.221 -7.481 16.125 1.00 82.50 181 PRO A CA 1
ATOM 1457 C C . PRO A 1 181 ? 15.258 -8.463 15.570 1.00 82.50 181 PRO A C 1
ATOM 1459 O O . PRO A 1 181 ? 15.352 -8.641 14.353 1.00 82.50 181 PRO A O 1
ATOM 1462 N N . ASP A 1 182 ? 15.999 -9.135 16.455 1.00 84.56 182 ASP A N 1
ATOM 1463 C CA . ASP A 1 182 ? 16.791 -10.295 16.052 1.00 84.56 182 ASP A CA 1
ATOM 1464 C C . ASP A 1 182 ? 15.823 -11.405 15.635 1.00 84.56 182 ASP A C 1
ATOM 1466 O O . ASP A 1 182 ? 15.017 -11.884 16.428 1.00 84.56 182 ASP A O 1
ATOM 1470 N N . LEU A 1 183 ? 15.855 -11.770 14.356 1.00 85.31 183 LEU A N 1
ATOM 1471 C CA . LEU A 1 183 ? 14.973 -12.797 13.816 1.00 85.31 183 LEU A CA 1
ATOM 1472 C C . LEU A 1 183 ? 15.575 -14.207 13.928 1.00 85.31 183 LEU A C 1
ATOM 1474 O O . LEU A 1 183 ? 14.849 -15.176 13.707 1.00 85.31 183 LEU A O 1
ATOM 1478 N N . PHE A 1 184 ? 16.860 -14.333 14.276 1.00 86.94 184 PHE A N 1
ATOM 1479 C CA . PHE A 1 184 ? 17.625 -15.587 14.261 1.00 86.94 184 PHE A CA 1
ATOM 1480 C C . PHE A 1 184 ? 18.143 -16.020 15.640 1.00 86.94 184 PHE A C 1
ATOM 1482 O O . PHE A 1 184 ? 18.555 -17.172 15.794 1.00 86.94 184 PHE A O 1
ATOM 1489 N N . GLY A 1 185 ? 18.114 -15.131 16.634 1.00 83.25 185 GLY A N 1
ATOM 1490 C CA . GLY A 1 185 ? 18.464 -15.426 18.022 1.00 83.25 185 GLY A CA 1
ATOM 1491 C C . GLY A 1 185 ? 17.546 -16.454 18.689 1.00 83.25 185 GLY A C 1
ATOM 1492 O O . GLY A 1 185 ? 16.500 -16.840 18.164 1.00 83.25 185 GLY A O 1
ATOM 1493 N N . GLU A 1 186 ? 17.924 -16.905 19.882 1.00 83.75 186 GLU A N 1
ATOM 1494 C CA . GLU A 1 186 ? 17.153 -17.889 20.649 1.00 83.75 186 GLU A CA 1
ATOM 1495 C C . GLU A 1 186 ? 15.718 -17.398 20.929 1.00 83.75 186 GLU A C 1
ATOM 1497 O O . GLU A 1 186 ? 15.508 -16.259 21.336 1.00 83.75 186 GLU A O 1
ATOM 1502 N N . GLY A 1 187 ? 14.715 -18.248 20.669 1.00 81.88 187 GLY A N 1
ATOM 1503 C CA . GLY 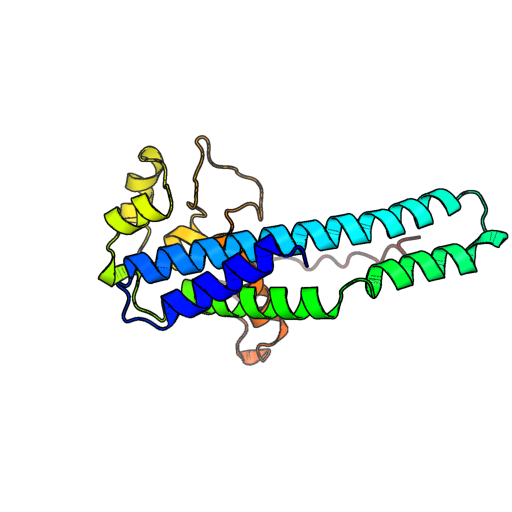A 1 187 ? 13.293 -17.894 20.810 1.00 81.88 187 GLY A CA 1
ATOM 1504 C C . GLY A 1 187 ? 12.706 -17.058 19.664 1.00 81.88 187 GLY A C 1
ATOM 1505 O O . GLY A 1 187 ? 11.528 -16.705 19.714 1.00 81.88 187 GLY A O 1
ATOM 1506 N N . SER A 1 188 ? 13.492 -16.763 18.627 1.00 84.81 188 SER A N 1
ATOM 1507 C CA . SER A 1 188 ? 13.061 -15.962 17.474 1.00 84.81 188 SER A CA 1
ATOM 1508 C C . SER A 1 188 ? 12.423 -16.819 16.367 1.00 84.81 188 SER A C 1
ATOM 1510 O O . SER A 1 188 ? 12.641 -18.033 16.324 1.00 84.81 188 SER A O 1
ATOM 1512 N N . PRO A 1 189 ? 11.669 -16.221 15.422 1.00 83.75 189 PRO A N 1
ATOM 1513 C CA . PRO A 1 189 ? 10.955 -16.966 14.378 1.00 83.75 189 PRO A CA 1
ATOM 1514 C C . PRO A 1 189 ? 11.839 -17.840 13.478 1.00 83.75 189 PRO A C 1
ATOM 1516 O O . PRO A 1 189 ? 11.365 -18.845 12.952 1.00 83.75 189 PRO A O 1
ATOM 1519 N N . PHE A 1 190 ? 13.111 -17.474 13.296 1.00 84.50 190 PHE A N 1
ATOM 1520 C CA . PHE A 1 190 ? 14.083 -18.240 12.512 1.00 84.50 190 PHE A CA 1
ATOM 1521 C C . PHE A 1 190 ? 15.205 -18.826 13.376 1.00 84.50 190 PHE A C 1
ATOM 1523 O O . PHE A 1 190 ? 16.290 -19.118 12.865 1.00 84.50 190 PHE A O 1
ATOM 1530 N N . ALA A 1 191 ? 14.960 -19.024 14.675 1.00 84.19 191 ALA A N 1
ATOM 1531 C CA . ALA A 1 191 ? 15.904 -19.697 15.557 1.00 84.19 191 ALA A CA 1
ATOM 1532 C C . ALA A 1 191 ? 16.274 -21.082 14.989 1.00 84.19 191 ALA A C 1
ATOM 1534 O O . ALA A 1 191 ? 15.410 -21.915 14.714 1.00 84.19 191 ALA A O 1
ATOM 1535 N N . GLY A 1 192 ? 17.571 -21.323 14.782 1.00 79.19 192 GLY A N 1
ATOM 1536 C CA . GLY A 1 192 ? 18.078 -22.580 14.219 1.00 79.19 192 GLY A CA 1
ATOM 1537 C C . GLY A 1 192 ? 17.972 -22.713 12.693 1.00 79.19 192 GLY A C 1
ATOM 1538 O O . GLY A 1 192 ? 18.329 -23.764 12.155 1.00 79.19 192 GLY A O 1
ATOM 1539 N N . ALA A 1 193 ? 17.531 -21.673 11.974 1.00 82.44 193 ALA A N 1
ATOM 1540 C CA . ALA A 1 193 ? 17.581 -21.663 10.517 1.00 82.44 193 ALA A CA 1
ATOM 1541 C C . ALA A 1 193 ? 19.039 -21.715 10.032 1.00 82.44 193 ALA A C 1
ATOM 1543 O O . ALA A 1 193 ? 19.873 -20.884 10.394 1.00 82.44 193 ALA A O 1
ATOM 1544 N N . GLN A 1 194 ? 19.359 -22.698 9.191 1.00 75.38 194 GLN A N 1
ATOM 1545 C CA . GLN A 1 194 ? 20.681 -22.793 8.582 1.00 75.38 194 GLN A CA 1
ATOM 1546 C C . GLN A 1 194 ? 20.779 -21.798 7.425 1.00 75.38 194 GLN A C 1
ATOM 1548 O O . GLN A 1 194 ? 20.012 -21.870 6.465 1.00 75.38 194 GLN A O 1
ATOM 1553 N N . VAL A 1 195 ? 21.740 -20.877 7.500 1.00 68.88 195 VAL A N 1
ATOM 1554 C CA . VAL A 1 195 ? 22.041 -19.959 6.397 1.00 68.88 195 VAL A CA 1
ATOM 1555 C C . VAL A 1 195 ? 22.628 -20.770 5.243 1.00 68.88 195 VAL A C 1
ATOM 1557 O O . VAL A 1 195 ? 23.803 -21.135 5.248 1.00 68.88 195 VAL A O 1
ATOM 1560 N N . VAL A 1 196 ? 21.804 -21.067 4.241 1.00 73.50 196 VAL A N 1
ATOM 1561 C CA . VAL A 1 196 ? 22.273 -21.689 3.002 1.00 73.50 196 VAL A CA 1
ATOM 1562 C C . VAL A 1 196 ? 22.931 -20.603 2.160 1.00 73.50 196 VAL A C 1
ATOM 1564 O O . VAL A 1 196 ? 22.263 -19.696 1.664 1.00 73.50 196 VAL A O 1
ATOM 1567 N N . GLN A 1 197 ? 24.250 -20.686 1.982 1.00 57.31 197 GLN A N 1
ATOM 1568 C CA . GLN A 1 197 ? 24.934 -19.841 1.009 1.00 57.31 197 GLN A CA 1
ATOM 1569 C C . GLN A 1 197 ? 24.526 -20.262 -0.402 1.00 57.31 197 GLN A C 1
ATOM 1571 O O . GLN A 1 197 ? 25.050 -21.222 -0.968 1.00 57.31 197 GLN A O 1
ATOM 1576 N N . VAL A 1 198 ? 23.574 -19.534 -0.977 1.00 62.69 198 VAL A N 1
ATOM 1577 C CA . VAL A 1 198 ? 23.248 -19.651 -2.395 1.00 62.69 198 VAL A CA 1
ATOM 1578 C C . VAL A 1 198 ? 24.409 -19.028 -3.167 1.00 62.69 198 VAL A C 1
ATOM 1580 O O . VAL A 1 198 ? 24.675 -17.831 -3.038 1.00 62.69 198 VAL A O 1
ATOM 1583 N N . LYS A 1 199 ? 25.134 -19.840 -3.949 1.00 51.38 199 LYS A N 1
ATOM 1584 C CA . LYS A 1 199 ? 26.093 -19.321 -4.935 1.00 51.38 199 LYS A CA 1
ATOM 1585 C C . LYS A 1 199 ? 25.357 -18.286 -5.778 1.00 51.38 199 LYS A C 1
ATOM 1587 O O . LYS A 1 199 ? 24.288 -18.591 -6.296 1.00 51.38 199 LYS A O 1
ATOM 1592 N N . GLN A 1 200 ? 25.918 -17.084 -5.904 1.00 48.38 200 GLN A N 1
ATOM 1593 C CA . GLN A 1 200 ? 25.417 -16.080 -6.837 1.00 48.38 200 GLN A CA 1
ATOM 1594 C C . GLN A 1 200 ? 25.466 -16.671 -8.249 1.00 48.38 200 GLN A C 1
ATOM 1596 O O . GLN A 1 200 ? 26.494 -16.615 -8.923 1.00 48.38 200 GLN A O 1
ATOM 1601 N N . GLU A 1 201 ? 24.367 -17.276 -8.693 1.00 51.81 201 GLU A N 1
ATOM 1602 C CA . GLU A 1 201 ? 24.162 -17.509 -10.108 1.00 51.81 201 GLU A CA 1
ATOM 1603 C C . GLU A 1 201 ? 24.055 -16.129 -10.740 1.00 51.81 201 GLU A C 1
ATOM 1605 O O . GLU A 1 201 ? 23.205 -1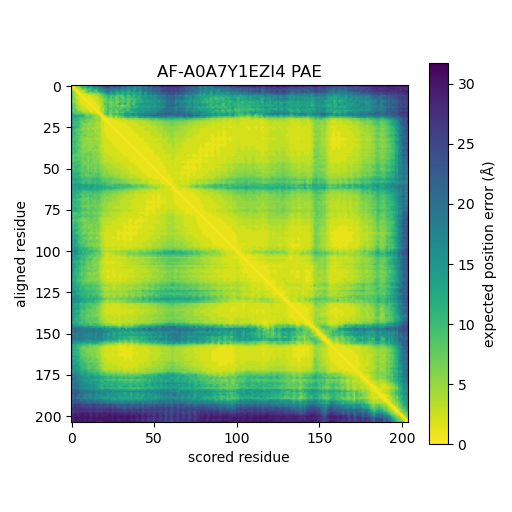5.305 -10.398 1.00 51.81 20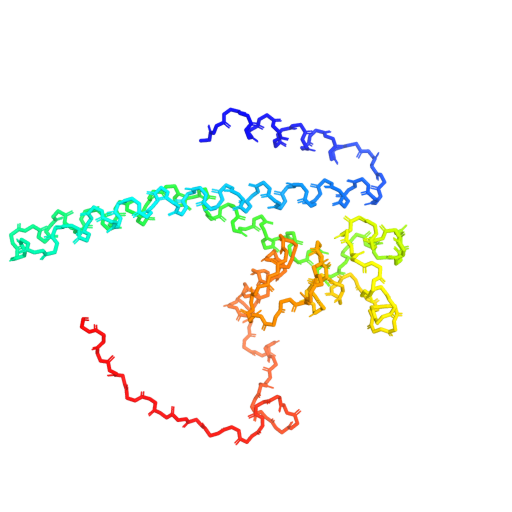1 GLU A O 1
ATOM 1610 N N . THR A 1 202 ? 25.024 -15.846 -11.601 1.00 44.09 202 THR A N 1
ATOM 1611 C CA . THR A 1 202 ? 25.034 -14.675 -12.459 1.00 44.09 202 THR A CA 1
ATOM 1612 C C . THR A 1 202 ? 23.748 -14.731 -13.271 1.00 44.09 202 THR A C 1
ATOM 1614 O O . THR A 1 202 ? 23.623 -15.545 -14.181 1.00 44.09 202 THR A O 1
ATOM 1617 N N . LEU A 1 203 ? 22.769 -13.903 -12.903 1.00 38.19 203 LEU A N 1
ATOM 1618 C CA . LEU A 1 203 ? 21.599 -13.634 -13.731 1.00 38.19 203 LEU A CA 1
ATOM 1619 C C . LEU A 1 203 ? 22.114 -13.033 -15.047 1.00 38.19 203 LEU A C 1
ATOM 1621 O O . LEU A 1 203 ? 22.434 -11.844 -15.099 1.00 38.19 203 LEU A O 1
ATOM 1625 N N . GLN A 1 204 ? 22.286 -13.888 -16.059 1.00 36.78 204 GLN A N 1
ATOM 1626 C CA . GLN A 1 204 ? 22.539 -13.504 -17.450 1.00 36.78 204 GLN A CA 1
ATOM 1627 C C . GLN A 1 204 ? 21.262 -12.972 -18.108 1.00 36.78 204 GLN A C 1
ATOM 1629 O O . GLN A 1 204 ? 20.164 -13.499 -17.813 1.00 36.78 204 GLN A O 1
#

Secondary structure (DSSP, 8-state):
--HHHHHHHHHHHHHTTS---HHHHHHHHHHHHHHHHHHHHHHHHHHHHHHHHHHHHGGGTTTTHHHHHHHHHHHHHTTHHHHHHHHHHHHHHHHHHHTTTT-HHHHH-HHHHHHHTT--HHHHHHHHHH--SHHIIIIIS--TT--SSPP--TT---HHHHHHHHHHHHHHHHS-GGGS--SSSTTSTTTT------------